Protein AF-A0A1G9EKM2-F1 (afdb_monomer)

Mean predicted aligned error: 20.38 Å

pLDDT: mean 79.78, std 23.09, range [29.11, 98.75]

Secondary structure (DSSP, 8-state):
------------------------------SHHHHHHHHHHHHHHHHHHHHHHHHHHHHHHHHHHHHHHHHHHHHHHHHHHHHHHHHHHHHHHHHHHHHHHHHHHHHHHHHHHHHHHHHHHHHHHHHHHHHHHHHHHHHHHHHHHHHHHHHHHHHHHHHHHHHHHHHHHHHHHHHHHHHH---------------------------------PPPHHHHHHHHHT-GGG-SSHHHHHHHHHHHTT--HHHHHHHHHSS--HHHHHHHHHHH----

Structure (mmCIF, N/CA/C/O backbone):
data_AF-A0A1G9EKM2-F1
#
_entry.id   AF-A0A1G9EKM2-F1
#
loop_
_atom_site.group_PDB
_atom_site.id
_atom_site.type_symbol
_atom_site.label_atom_id
_atom_site.label_alt_id
_atom_site.label_comp_id
_atom_site.label_asym_id
_atom_site.label_entity_id
_atom_site.label_seq_id
_atom_site.pdbx_PDB_ins_code
_atom_site.Cartn_x
_atom_site.Cartn_y
_atom_site.Cartn_z
_atom_site.occupancy
_atom_site.B_iso_or_equiv
_atom_site.auth_seq_id
_atom_site.auth_comp_id
_atom_site.auth_asym_id
_atom_site.auth_atom_id
_atom_site.pdbx_PDB_model_num
ATOM 1 N N . MET A 1 1 ? 18.052 -21.208 -74.671 1.00 42.97 1 MET A N 1
ATOM 2 C CA . MET A 1 1 ? 17.291 -21.118 -75.938 1.00 42.97 1 MET A CA 1
ATOM 3 C C . MET A 1 1 ? 17.398 -19.687 -76.457 1.00 42.97 1 MET A C 1
ATOM 5 O O . MET A 1 1 ? 17.404 -18.800 -75.617 1.00 42.97 1 MET A O 1
ATOM 9 N N . ALA A 1 2 ? 17.470 -19.522 -77.790 1.00 40.72 2 ALA A N 1
ATOM 10 C CA . ALA A 1 2 ? 17.878 -18.343 -78.596 1.00 40.72 2 ALA A CA 1
ATOM 11 C C . ALA A 1 2 ? 19.418 -18.150 -78.655 1.00 40.72 2 ALA A C 1
ATOM 13 O O . ALA A 1 2 ? 20.017 -17.875 -77.625 1.00 40.72 2 ALA A O 1
ATOM 14 N N . ALA A 1 3 ? 20.171 -18.494 -79.720 1.00 39.44 3 ALA A N 1
ATOM 15 C CA . ALA A 1 3 ? 20.099 -18.175 -81.169 1.00 39.44 3 ALA A CA 1
ATOM 16 C C . ALA A 1 3 ? 20.296 -16.658 -81.424 1.00 39.44 3 ALA A C 1
ATOM 18 O O . ALA A 1 3 ? 19.623 -15.878 -80.771 1.00 39.44 3 ALA A O 1
ATOM 19 N N . ALA A 1 4 ? 21.150 -16.138 -82.317 1.00 41.34 4 ALA A N 1
ATOM 20 C CA . ALA A 1 4 ? 21.916 -16.693 -83.437 1.00 41.34 4 ALA A CA 1
ATOM 21 C C . ALA A 1 4 ? 22.970 -15.670 -83.953 1.00 41.34 4 ALA A C 1
ATOM 23 O O . ALA A 1 4 ? 22.775 -14.481 -83.736 1.00 41.34 4 ALA A O 1
ATOM 24 N N . ALA A 1 5 ? 23.968 -16.177 -84.710 1.00 43.09 5 ALA A N 1
ATOM 25 C CA . ALA A 1 5 ? 24.507 -15.663 -85.997 1.00 43.09 5 ALA A CA 1
ATOM 26 C C . ALA A 1 5 ? 25.122 -14.239 -86.078 1.00 43.09 5 ALA A C 1
ATOM 28 O O . ALA A 1 5 ? 24.731 -13.348 -85.351 1.00 43.09 5 ALA A O 1
ATOM 29 N N . LEU A 1 6 ? 26.032 -13.860 -86.984 1.00 40.62 6 LEU A N 1
ATOM 30 C CA . LEU A 1 6 ? 26.853 -14.438 -88.064 1.00 40.62 6 LEU A CA 1
ATOM 31 C C . LEU A 1 6 ? 27.819 -13.293 -88.471 1.00 40.62 6 LEU A C 1
ATOM 33 O O . LEU A 1 6 ? 27.445 -12.129 -88.346 1.00 40.62 6 LEU A O 1
ATOM 37 N N . GLY A 1 7 ? 29.013 -13.569 -89.006 1.00 41.78 7 GLY A N 1
ATOM 38 C CA . GLY A 1 7 ? 29.875 -12.485 -89.510 1.00 41.78 7 GLY A CA 1
ATOM 39 C C . GLY A 1 7 ? 31.224 -12.928 -90.057 1.00 41.78 7 GLY A C 1
ATOM 40 O O . GLY A 1 7 ? 32.263 -12.470 -89.601 1.00 41.78 7 GLY A O 1
ATOM 41 N N . GLN A 1 8 ? 31.189 -13.860 -91.003 1.00 42.75 8 GLN A N 1
ATOM 42 C CA . GLN A 1 8 ? 32.323 -14.402 -91.743 1.00 42.75 8 GLN A CA 1
ATOM 43 C C . GLN A 1 8 ? 32.530 -13.558 -93.013 1.00 42.75 8 GLN A C 1
ATOM 45 O O . GLN A 1 8 ? 31.575 -13.326 -93.750 1.00 42.75 8 GLN A O 1
ATOM 50 N N . GLY A 1 9 ? 33.757 -13.107 -93.277 1.00 46.28 9 GLY A N 1
ATOM 51 C CA . GLY A 1 9 ? 34.111 -12.350 -94.479 1.00 46.28 9 GLY A CA 1
ATOM 52 C C . GLY A 1 9 ? 35.533 -12.682 -94.910 1.00 46.28 9 GLY A C 1
ATOM 53 O O . GLY A 1 9 ? 36.485 -12.086 -94.420 1.00 46.28 9 GLY A O 1
ATOM 54 N N . GLY A 1 10 ? 35.661 -13.679 -95.784 1.00 45.91 10 GLY A N 1
ATOM 55 C CA . GLY A 1 10 ? 36.885 -13.973 -96.522 1.00 45.91 10 GLY A CA 1
ATOM 56 C C . GLY A 1 10 ? 36.888 -13.264 -97.877 1.00 45.91 10 GLY A C 1
ATOM 57 O O . GLY A 1 10 ? 35.834 -13.044 -98.470 1.00 45.91 10 GLY A O 1
ATOM 58 N N . GLY A 1 11 ? 38.078 -12.946 -98.376 1.00 41.06 11 GLY A N 1
ATOM 59 C CA . GLY A 1 11 ? 38.295 -12.419 -99.719 1.00 41.06 11 GLY A CA 1
ATOM 60 C C . GLY A 1 11 ? 39.777 -12.487 -100.060 1.00 41.06 11 GLY A C 1
ATOM 61 O O . GLY A 1 11 ? 40.576 -11.745 -99.503 1.00 41.06 11 GLY A O 1
ATOM 62 N N . ALA A 1 12 ? 40.126 -13.450 -100.907 1.00 38.50 12 ALA A N 1
ATOM 63 C CA . ALA A 1 12 ? 41.472 -13.778 -101.356 1.00 38.50 12 ALA A CA 1
ATOM 64 C C . ALA A 1 12 ? 41.878 -13.015 -102.632 1.00 38.50 12 ALA A C 1
ATOM 66 O O . ALA A 1 12 ? 41.008 -12.520 -103.347 1.00 38.50 12 ALA A O 1
ATOM 67 N N . SER A 1 13 ? 43.181 -13.113 -102.951 1.00 39.78 13 SER A N 1
ATOM 68 C CA . SER A 1 13 ? 43.782 -13.023 -104.301 1.00 39.78 13 SER A CA 1
ATOM 69 C C . SER A 1 13 ? 43.920 -11.605 -104.892 1.00 39.78 13 SER A C 1
ATOM 71 O O . SER A 1 13 ? 43.054 -10.768 -104.704 1.00 39.78 13 SER A O 1
ATOM 73 N N . THR A 1 14 ? 44.973 -11.216 -105.620 1.00 40.94 14 THR A N 1
ATOM 74 C CA . THR A 1 14 ? 46.055 -11.949 -106.304 1.00 40.94 14 THR A CA 1
ATOM 75 C C . THR A 1 14 ? 47.115 -10.954 -106.803 1.00 40.94 14 THR A C 1
ATOM 77 O O . THR A 1 14 ? 46.793 -9.815 -107.122 1.00 40.94 14 THR A O 1
ATOM 80 N N . ASP A 1 15 ? 48.325 -11.488 -106.959 1.00 37.88 15 ASP A N 1
ATOM 81 C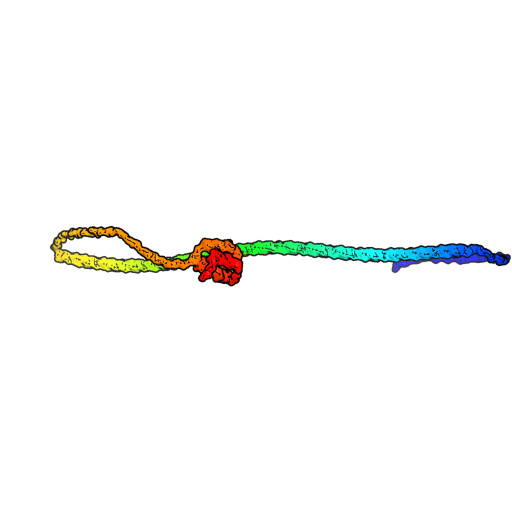 CA . ASP A 1 15 ? 49.320 -11.225 -108.007 1.00 37.88 15 ASP A CA 1
ATOM 82 C C . ASP A 1 15 ? 50.225 -9.979 -108.036 1.00 37.88 15 ASP A C 1
ATOM 84 O O . ASP A 1 15 ? 49.822 -8.824 -108.151 1.00 37.88 15 ASP A O 1
ATOM 88 N N . LEU A 1 16 ? 51.518 -10.332 -108.045 1.00 41.62 16 LEU A N 1
ATOM 89 C CA . LEU A 1 16 ? 52.690 -9.577 -108.476 1.00 41.62 16 LEU A CA 1
ATOM 90 C C . LEU A 1 16 ? 52.635 -9.266 -109.994 1.00 41.62 16 LEU A C 1
ATOM 92 O O . LEU A 1 16 ? 51.883 -9.891 -110.741 1.00 41.62 16 LEU A O 1
ATOM 96 N N . PRO A 1 17 ? 53.537 -8.403 -110.499 1.00 53.50 17 PRO A N 1
ATOM 97 C CA . PRO A 1 17 ? 54.781 -8.959 -111.037 1.00 53.50 17 PRO A CA 1
ATOM 98 C C . PRO A 1 17 ? 56.051 -8.216 -110.604 1.00 53.50 17 PRO A C 1
ATOM 100 O O . PRO A 1 17 ? 56.073 -7.027 -110.299 1.00 53.50 17 PRO A O 1
ATOM 103 N N . ALA A 1 18 ? 57.125 -9.000 -110.605 1.00 42.41 18 ALA A N 1
ATOM 104 C CA . ALA A 1 18 ? 58.501 -8.636 -110.330 1.00 42.41 18 ALA A CA 1
ATOM 105 C C . ALA A 1 18 ? 59.163 -7.824 -111.458 1.00 42.41 18 ALA A C 1
ATOM 107 O O . ALA A 1 18 ? 58.857 -8.008 -112.636 1.00 42.41 18 ALA A O 1
ATOM 108 N N . GLY A 1 19 ? 60.186 -7.046 -111.095 1.00 35.88 19 GLY A N 1
ATOM 109 C CA . GLY A 1 19 ? 61.221 -6.607 -112.028 1.00 35.88 19 GLY A CA 1
ATOM 110 C C . GLY A 1 19 ? 62.182 -5.571 -111.443 1.00 35.88 19 GLY A C 1
ATOM 111 O O . GLY A 1 19 ? 61.774 -4.447 -111.184 1.00 35.88 19 GLY A O 1
ATOM 112 N N . GLY A 1 20 ? 63.467 -5.928 -111.325 1.00 38.00 20 GLY A N 1
ATOM 113 C CA . GLY A 1 20 ? 64.561 -4.949 -111.430 1.00 38.00 20 GLY A CA 1
ATOM 114 C C . GLY A 1 20 ? 65.471 -4.762 -110.213 1.00 38.00 20 GLY A C 1
ATOM 115 O O . GLY A 1 20 ? 65.289 -3.850 -109.421 1.00 38.00 20 GLY A O 1
ATOM 116 N N . GLN A 1 21 ? 66.506 -5.601 -110.143 1.00 37.94 21 GLN A N 1
ATOM 117 C CA . GLN A 1 21 ? 67.788 -5.427 -109.434 1.00 37.94 21 GLN A CA 1
ATOM 118 C C . GLN A 1 21 ? 68.468 -4.095 -109.850 1.00 37.94 21 GLN A C 1
ATOM 120 O O . GLN A 1 21 ? 68.197 -3.615 -110.943 1.00 37.94 21 GLN A O 1
ATOM 125 N N . ALA A 1 22 ? 69.407 -3.436 -109.168 1.00 39.56 22 ALA A N 1
ATOM 126 C CA . ALA A 1 22 ? 70.221 -3.612 -107.966 1.00 39.56 22 ALA A CA 1
ATOM 127 C C . ALA A 1 22 ? 70.885 -2.241 -107.679 1.00 39.56 22 ALA A C 1
ATOM 129 O O . ALA A 1 22 ? 71.008 -1.431 -108.596 1.00 39.56 22 ALA A O 1
ATOM 130 N N . THR A 1 23 ? 71.396 -2.007 -106.464 1.00 39.28 23 THR A N 1
ATOM 131 C CA . THR A 1 23 ? 72.823 -1.713 -106.168 1.00 39.28 23 THR A CA 1
ATOM 132 C C . THR A 1 23 ? 73.024 -0.927 -104.863 1.00 39.28 23 THR A C 1
ATOM 134 O O . THR A 1 23 ? 72.309 0.014 -104.557 1.00 39.28 23 THR A O 1
ATOM 137 N N . ALA A 1 24 ? 74.082 -1.338 -104.156 1.00 36.84 24 ALA A N 1
ATOM 138 C CA . ALA A 1 24 ? 74.978 -0.542 -103.315 1.00 36.84 24 ALA A CA 1
ATOM 139 C C . ALA A 1 24 ? 74.441 0.137 -102.036 1.00 36.84 24 ALA A C 1
ATOM 141 O O . ALA A 1 24 ? 73.893 1.232 -102.034 1.00 36.84 24 ALA A O 1
ATOM 142 N N . ALA A 1 25 ? 74.780 -0.523 -100.926 1.00 48.88 25 ALA A N 1
ATOM 143 C CA . ALA A 1 25 ? 75.102 0.015 -99.609 1.00 48.88 25 ALA A CA 1
ATOM 144 C C . ALA A 1 25 ? 75.338 1.537 -99.517 1.00 48.88 25 ALA A C 1
ATOM 146 O O . ALA A 1 25 ? 76.386 2.039 -99.923 1.00 48.88 25 ALA A O 1
ATOM 147 N N . GLN A 1 26 ? 74.430 2.217 -98.817 1.00 40.91 26 GLN A N 1
ATOM 148 C CA . GLN A 1 26 ? 74.752 3.345 -97.946 1.00 40.91 26 GLN A CA 1
ATOM 149 C C . GLN A 1 26 ? 74.006 3.150 -96.624 1.00 40.91 26 GLN A C 1
ATOM 151 O O . GLN A 1 26 ? 72.801 3.348 -96.516 1.00 40.91 26 GLN A O 1
ATOM 156 N N . VAL A 1 27 ? 74.753 2.687 -95.622 1.00 52.44 27 VAL A N 1
ATOM 157 C CA . VAL A 1 27 ? 74.396 2.807 -94.210 1.00 52.44 27 VAL A CA 1
ATOM 158 C C . VAL A 1 27 ? 74.516 4.287 -93.873 1.00 52.44 27 VAL A C 1
ATOM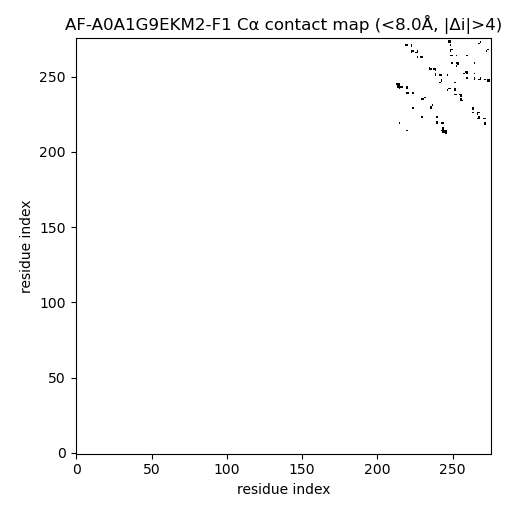 160 O O . VAL A 1 27 ? 75.620 4.828 -93.831 1.00 52.44 27 VAL A O 1
ATOM 163 N N . THR A 1 28 ? 73.394 4.966 -93.679 1.00 49.22 28 THR A N 1
ATOM 164 C CA . THR A 1 28 ? 73.353 6.263 -92.997 1.00 49.22 28 THR A CA 1
ATOM 165 C C . THR A 1 28 ? 71.986 6.379 -92.344 1.00 49.22 28 THR A C 1
ATOM 167 O O . THR A 1 28 ? 70.969 6.346 -93.023 1.00 49.22 28 THR A O 1
ATOM 170 N N . GLU A 1 29 ? 71.998 6.384 -91.015 1.00 55.03 29 GLU A N 1
ATOM 171 C CA . GLU A 1 29 ? 70.866 6.320 -90.091 1.00 55.03 29 GLU A CA 1
ATOM 172 C C . GLU A 1 29 ? 69.805 7.409 -90.340 1.00 55.03 29 GLU A C 1
ATOM 174 O O . GLU A 1 29 ? 70.138 8.594 -90.301 1.00 55.03 29 GLU A O 1
ATOM 179 N N . PRO A 1 30 ? 68.517 7.029 -90.465 1.00 52.66 30 PRO A N 1
ATOM 180 C CA . PRO A 1 30 ? 67.438 7.888 -89.975 1.00 52.66 30 PRO A CA 1
ATOM 181 C C . PRO A 1 30 ? 66.373 7.147 -89.137 1.00 52.66 30 PRO A C 1
ATOM 183 O O . PRO A 1 30 ? 65.467 7.793 -88.624 1.00 52.66 30 PRO A O 1
ATOM 186 N N . ASP A 1 31 ? 66.473 5.826 -88.940 1.00 53.22 31 ASP A N 1
ATOM 187 C CA . ASP A 1 31 ? 65.381 5.021 -88.348 1.00 53.22 31 ASP A CA 1
ATOM 188 C C . ASP A 1 31 ? 65.355 5.020 -86.807 1.00 53.22 31 ASP A C 1
ATOM 190 O O . ASP A 1 31 ? 64.297 4.994 -86.183 1.00 53.22 31 ASP A O 1
ATOM 194 N N . ARG A 1 32 ? 66.522 5.167 -86.162 1.00 58.59 32 ARG A N 1
ATOM 195 C CA . ARG A 1 32 ? 66.641 5.088 -84.693 1.00 58.59 32 ARG A CA 1
ATOM 196 C C . ARG A 1 32 ? 65.845 6.162 -83.945 1.00 58.59 32 ARG A C 1
ATOM 198 O O . ARG A 1 32 ? 65.452 5.934 -82.810 1.00 58.59 32 ARG A O 1
ATOM 205 N N . GLY A 1 33 ? 65.608 7.328 -84.550 1.00 62.16 33 GLY A N 1
ATOM 206 C CA . GLY A 1 33 ? 64.829 8.405 -83.924 1.00 62.16 33 GLY A CA 1
ATOM 207 C C . GLY A 1 33 ? 63.321 8.138 -83.911 1.00 62.16 33 GLY A C 1
ATOM 208 O O . GLY A 1 33 ? 62.646 8.499 -82.949 1.00 62.16 33 GLY A O 1
ATOM 209 N N . LEU A 1 34 ? 62.801 7.473 -84.948 1.00 62.91 34 LEU A N 1
ATOM 210 C CA . LEU A 1 34 ? 61.397 7.064 -85.027 1.00 62.91 34 LEU A CA 1
ATOM 211 C C . LEU A 1 34 ? 61.130 5.856 -84.123 1.00 62.91 34 LEU A C 1
ATOM 213 O O . LEU A 1 34 ? 60.110 5.836 -83.439 1.00 62.91 34 LEU A O 1
ATOM 217 N N . ASP A 1 35 ? 62.077 4.920 -84.037 1.00 71.50 35 ASP A N 1
ATOM 218 C CA . ASP A 1 35 ? 61.995 3.769 -83.132 1.00 71.50 35 ASP A CA 1
ATOM 219 C C . ASP A 1 35 ? 62.048 4.179 -81.652 1.00 71.50 35 ASP A C 1
ATOM 221 O O . ASP A 1 35 ? 61.310 3.637 -80.829 1.00 71.50 35 ASP A O 1
ATOM 225 N N . VAL A 1 36 ? 62.881 5.166 -81.295 1.00 73.62 36 VAL A N 1
ATOM 226 C CA . VAL A 1 36 ? 62.949 5.694 -79.921 1.00 73.62 36 VAL A CA 1
ATOM 227 C C . VAL A 1 36 ? 61.674 6.462 -79.564 1.00 73.62 36 VAL A C 1
ATOM 229 O O . VAL A 1 36 ? 61.109 6.222 -78.501 1.00 73.62 36 VAL A O 1
ATOM 232 N N . ALA A 1 37 ? 61.148 7.303 -80.460 1.00 75.94 37 ALA A N 1
ATOM 233 C CA . ALA A 1 37 ? 59.870 7.986 -80.235 1.00 75.94 37 ALA A CA 1
ATOM 234 C C . ALA A 1 37 ? 58.682 7.000 -80.153 1.00 75.94 37 ALA A C 1
ATOM 236 O O . ALA A 1 37 ? 57.762 7.179 -79.348 1.00 75.94 37 ALA A O 1
ATOM 237 N N . ALA A 1 38 ? 58.701 5.922 -80.942 1.00 78.25 38 ALA A N 1
ATOM 238 C CA . ALA A 1 38 ? 57.725 4.837 -80.852 1.00 78.25 38 ALA A CA 1
ATOM 239 C C . ALA A 1 38 ? 57.837 4.073 -79.517 1.00 78.25 38 ALA A C 1
ATOM 241 O O . ALA A 1 38 ? 56.823 3.776 -78.887 1.00 78.25 38 ALA A O 1
ATOM 242 N N . ALA A 1 39 ? 59.053 3.815 -79.032 1.00 79.50 39 ALA A N 1
ATOM 243 C CA . ALA A 1 39 ? 59.275 3.177 -77.735 1.00 79.50 39 ALA A CA 1
ATOM 244 C C . ALA A 1 39 ? 58.836 4.066 -76.553 1.00 79.50 39 ALA A C 1
ATOM 246 O O . ALA A 1 39 ? 58.231 3.575 -75.596 1.00 79.50 39 ALA A O 1
ATOM 247 N N . GLU A 1 40 ? 59.079 5.377 -76.616 1.00 85.94 40 GLU A N 1
ATOM 248 C CA . GLU A 1 40 ? 58.640 6.343 -75.599 1.00 85.94 40 GLU A CA 1
ATOM 249 C C . GLU A 1 40 ? 57.112 6.477 -75.556 1.00 85.94 40 GLU A C 1
ATOM 251 O O . GLU A 1 40 ? 56.516 6.466 -74.478 1.00 85.94 40 GLU A O 1
ATOM 256 N N . THR A 1 41 ? 56.456 6.537 -76.718 1.00 88.12 41 THR A N 1
ATOM 257 C CA . THR A 1 41 ? 54.984 6.571 -76.800 1.00 88.12 41 THR A CA 1
ATOM 258 C C . THR A 1 41 ? 54.353 5.271 -76.306 1.00 88.12 41 THR A C 1
ATOM 260 O O . THR A 1 41 ? 53.364 5.317 -75.573 1.00 88.12 41 THR A O 1
ATOM 263 N N . GLN A 1 42 ? 54.956 4.120 -76.611 1.00 89.00 42 GLN A N 1
ATOM 264 C CA . GLN A 1 42 ? 54.520 2.826 -76.090 1.00 89.00 42 GLN A CA 1
ATOM 265 C C . GLN A 1 42 ? 54.680 2.731 -74.564 1.00 89.00 42 GLN A C 1
ATOM 267 O O . GLN A 1 42 ? 53.794 2.210 -73.884 1.00 89.00 42 GLN A O 1
ATOM 272 N N . THR A 1 43 ? 55.766 3.283 -74.019 1.00 90.44 43 THR A N 1
ATOM 273 C CA . THR A 1 43 ? 56.007 3.346 -72.568 1.00 90.44 43 THR A CA 1
ATOM 274 C C . THR A 1 43 ? 54.984 4.255 -71.877 1.00 90.44 43 THR A C 1
ATOM 276 O O . THR A 1 43 ? 54.359 3.861 -70.891 1.00 90.44 43 THR A O 1
ATOM 279 N N . ALA A 1 44 ? 54.720 5.439 -72.438 1.00 90.88 44 ALA A N 1
ATOM 280 C CA . ALA A 1 44 ? 53.696 6.351 -71.929 1.00 90.88 44 ALA A CA 1
ATOM 281 C C . ALA A 1 44 ? 52.288 5.727 -71.969 1.00 90.88 44 ALA A C 1
ATOM 283 O O . ALA A 1 44 ? 51.485 5.925 -71.053 1.00 90.88 44 ALA A O 1
ATOM 284 N N . GLU A 1 45 ? 51.981 4.940 -73.002 1.00 94.38 45 GLU A N 1
ATOM 285 C CA . GLU A 1 45 ? 50.719 4.210 -73.088 1.00 94.38 45 GLU A CA 1
ATOM 286 C C . GLU A 1 45 ? 50.623 3.107 -72.024 1.00 94.38 45 GLU A C 1
ATOM 288 O O . GLU A 1 45 ? 49.578 2.974 -71.379 1.00 94.38 45 GLU A O 1
ATOM 293 N N . SER A 1 46 ? 51.695 2.340 -71.789 1.00 94.06 46 SER A N 1
ATOM 294 C CA . SER A 1 46 ? 51.710 1.342 -70.715 1.00 94.06 46 SER A CA 1
ATOM 295 C C . SER A 1 46 ? 51.545 1.971 -69.331 1.00 94.06 46 SER A C 1
ATOM 297 O O . SER A 1 46 ? 50.768 1.453 -68.529 1.00 94.06 46 SER A O 1
ATOM 299 N N . ASP A 1 47 ? 52.171 3.122 -69.083 1.00 96.25 47 ASP A N 1
ATOM 300 C CA . ASP A 1 47 ? 52.050 3.851 -67.818 1.00 96.25 47 ASP A CA 1
ATOM 301 C C . ASP A 1 47 ? 50.629 4.380 -67.604 1.00 96.25 47 ASP A C 1
ATOM 303 O O . ASP A 1 47 ? 50.063 4.254 -66.516 1.00 96.25 47 ASP A O 1
ATOM 307 N N . MET A 1 48 ? 50.004 4.938 -68.646 1.00 96.19 48 MET A N 1
ATOM 308 C CA . MET A 1 48 ? 48.602 5.357 -68.574 1.00 96.19 48 MET A CA 1
ATOM 309 C C . MET A 1 48 ? 47.665 4.172 -68.341 1.00 96.19 48 MET A C 1
ATOM 311 O O . MET A 1 48 ? 46.744 4.276 -67.531 1.00 96.19 48 MET A O 1
ATOM 315 N N . ARG A 1 49 ? 47.893 3.033 -69.006 1.00 96.44 49 ARG A N 1
ATOM 316 C CA . ARG A 1 49 ? 47.110 1.810 -68.779 1.00 96.44 49 ARG A CA 1
ATOM 317 C C . ARG A 1 49 ? 47.255 1.312 -67.342 1.00 96.44 49 ARG A C 1
ATOM 319 O O . ARG A 1 49 ? 46.242 0.957 -66.743 1.00 96.44 49 ARG A O 1
ATOM 326 N N . ALA A 1 50 ? 48.465 1.337 -66.784 1.00 96.19 50 ALA A N 1
ATOM 327 C CA . ALA A 1 50 ? 48.717 0.968 -65.393 1.00 96.19 50 ALA A CA 1
ATOM 328 C C . ALA A 1 50 ? 47.981 1.903 -64.419 1.00 96.19 50 ALA A C 1
ATOM 330 O O . ALA A 1 50 ? 47.254 1.426 -63.552 1.00 96.19 50 ALA A O 1
ATOM 331 N N . ARG A 1 51 ? 48.058 3.225 -64.624 1.00 97.12 51 ARG A N 1
ATOM 332 C CA . ARG A 1 51 ? 47.314 4.209 -63.812 1.00 97.12 51 ARG A CA 1
ATOM 333 C C . ARG A 1 51 ? 45.800 4.024 -63.906 1.00 97.12 51 ARG A C 1
ATOM 335 O O . ARG A 1 51 ? 45.100 4.143 -62.908 1.00 97.12 51 ARG A O 1
ATOM 342 N N . LEU A 1 52 ? 45.276 3.726 -65.095 1.00 97.81 52 LEU A N 1
ATOM 343 C CA . LEU A 1 52 ? 43.852 3.441 -65.278 1.00 97.81 52 LEU A CA 1
ATOM 344 C C . LEU A 1 52 ? 43.427 2.136 -64.598 1.00 97.81 52 LEU A C 1
ATOM 346 O O . LEU A 1 52 ? 42.286 2.043 -64.156 1.00 97.81 52 LEU A O 1
ATOM 350 N N . ALA A 1 53 ? 44.294 1.124 -64.544 1.00 96.69 53 ALA A N 1
ATOM 351 C CA . ALA A 1 53 ? 44.027 -0.096 -63.789 1.00 96.69 53 ALA A CA 1
ATOM 352 C C . ALA A 1 53 ? 43.982 0.198 -62.282 1.00 96.69 53 ALA A C 1
ATOM 354 O O . ALA A 1 53 ? 42.989 -0.123 -61.639 1.00 96.69 53 ALA A O 1
ATOM 355 N N . GLU A 1 54 ? 44.969 0.925 -61.757 1.00 98.06 54 GLU A N 1
ATOM 356 C CA . GLU A 1 54 ? 45.015 1.308 -60.342 1.00 98.06 54 GLU A CA 1
ATOM 357 C C . GLU A 1 54 ? 43.799 2.147 -59.918 1.00 98.06 54 GLU A C 1
ATOM 359 O O . GLU A 1 54 ? 43.182 1.877 -58.890 1.00 98.06 54 GLU A O 1
ATOM 364 N N . LEU A 1 55 ? 43.386 3.122 -60.734 1.00 98.12 55 LEU A N 1
ATOM 365 C CA . LEU A 1 55 ? 42.181 3.911 -60.459 1.00 98.12 55 LEU A CA 1
ATOM 366 C C . LEU A 1 55 ? 40.902 3.062 -60.470 1.00 98.12 55 LEU A C 1
ATOM 368 O O . LEU A 1 55 ? 39.982 3.345 -59.705 1.00 98.12 55 LEU A O 1
ATOM 372 N N . ARG A 1 56 ? 40.822 2.029 -61.321 1.00 97.94 56 ARG A N 1
ATOM 373 C CA . ARG A 1 56 ? 39.683 1.095 -61.320 1.00 97.94 56 ARG A CA 1
ATOM 374 C C . ARG A 1 56 ? 39.655 0.255 -60.051 1.00 97.94 56 ARG A C 1
ATOM 376 O O . ARG A 1 56 ? 38.582 0.094 -59.479 1.00 97.94 56 ARG A O 1
ATOM 383 N N . ASP A 1 57 ? 40.808 -0.223 -59.598 1.00 97.94 57 ASP A N 1
ATOM 384 C CA . ASP A 1 57 ? 40.910 -1.002 -58.363 1.00 97.94 57 ASP A CA 1
ATOM 385 C C . ASP A 1 57 ? 40.536 -0.144 -57.144 1.00 97.94 57 ASP A C 1
ATOM 387 O O . ASP A 1 57 ? 39.732 -0.564 -56.310 1.00 97.94 57 ASP A O 1
ATOM 391 N N . GLN A 1 58 ? 41.019 1.103 -57.087 1.00 98.19 58 GLN A N 1
ATOM 392 C CA . GLN A 1 58 ? 40.638 2.069 -56.050 1.00 98.19 58 GLN A CA 1
ATOM 393 C C . GLN A 1 58 ? 39.134 2.385 -56.073 1.00 98.19 58 GLN A C 1
ATOM 395 O O . GLN A 1 58 ? 38.506 2.477 -55.016 1.00 98.19 58 GLN A O 1
ATOM 400 N N . ALA A 1 59 ? 38.538 2.537 -57.261 1.00 97.94 59 ALA A N 1
ATOM 401 C CA . ALA A 1 59 ? 37.100 2.755 -57.399 1.00 97.94 59 ALA A CA 1
ATOM 402 C C . ALA A 1 59 ? 36.295 1.546 -56.896 1.00 97.94 59 ALA A C 1
ATOM 404 O O . ALA A 1 59 ? 35.356 1.725 -56.120 1.00 97.94 59 ALA A O 1
ATOM 405 N N . ALA A 1 60 ? 36.698 0.325 -57.259 1.00 97.69 60 ALA A N 1
ATOM 406 C CA . ALA A 1 60 ? 36.053 -0.901 -56.795 1.00 97.69 60 ALA A CA 1
ATOM 407 C C . ALA A 1 60 ? 36.148 -1.061 -55.266 1.00 97.69 60 ALA A C 1
ATOM 409 O O . ALA A 1 60 ? 35.170 -1.429 -54.612 1.00 97.69 60 ALA A O 1
ATOM 410 N N . GLU A 1 61 ? 37.297 -0.734 -54.668 1.00 98.31 61 GLU A N 1
ATOM 411 C CA . GLU A 1 61 ? 37.460 -0.755 -53.212 1.00 98.31 61 GLU A CA 1
ATOM 412 C C . GLU A 1 61 ? 36.577 0.298 -52.522 1.00 98.31 61 GLU A C 1
ATOM 414 O O . GLU A 1 61 ? 35.924 0.008 -51.516 1.00 98.31 61 GLU A O 1
ATOM 419 N N . ALA A 1 62 ? 36.511 1.516 -53.066 1.00 98.12 62 ALA A N 1
ATOM 420 C CA . ALA A 1 62 ? 35.642 2.565 -52.543 1.00 98.12 62 ALA A CA 1
ATOM 421 C C . ALA A 1 62 ? 34.156 2.169 -52.621 1.00 98.12 62 ALA A C 1
ATOM 423 O O . ALA A 1 62 ? 33.413 2.384 -51.662 1.00 98.12 62 ALA A O 1
ATOM 424 N N . GLU A 1 63 ? 33.721 1.544 -53.717 1.00 98.25 63 GLU A N 1
ATOM 425 C CA . GLU A 1 63 ? 32.360 1.015 -53.871 1.00 98.25 63 GLU A CA 1
ATOM 426 C C . GLU A 1 63 ? 32.045 -0.090 -52.855 1.00 98.25 63 GLU A C 1
ATOM 428 O O . GLU A 1 63 ? 30.965 -0.086 -52.249 1.00 98.25 63 GLU A O 1
ATOM 433 N N . ALA A 1 64 ? 32.994 -0.999 -52.610 1.00 98.12 64 ALA A N 1
ATOM 434 C CA . ALA A 1 64 ? 32.856 -2.040 -51.595 1.00 98.12 64 ALA A CA 1
ATOM 435 C C . ALA A 1 64 ? 32.712 -1.435 -50.189 1.00 98.12 64 ALA A C 1
ATOM 437 O O . ALA A 1 64 ? 31.769 -1.769 -49.468 1.00 98.12 64 ALA A O 1
ATOM 438 N N . ARG A 1 65 ? 33.573 -0.473 -49.827 1.00 98.44 65 ARG A N 1
ATOM 439 C CA . ARG A 1 65 ? 33.499 0.248 -48.542 1.00 98.44 65 ARG A CA 1
ATOM 440 C C . ARG A 1 65 ? 32.184 1.013 -48.385 1.00 98.44 65 ARG A C 1
ATOM 442 O O . ARG A 1 65 ? 31.579 0.985 -47.318 1.00 98.44 65 ARG A O 1
ATOM 449 N N . LEU A 1 66 ? 31.703 1.673 -49.439 1.00 98.56 66 LEU A N 1
ATOM 450 C CA . LEU A 1 66 ? 30.408 2.361 -49.414 1.00 98.56 66 LEU A CA 1
ATOM 451 C C . LEU A 1 66 ? 29.239 1.386 -49.236 1.00 98.56 66 LEU A C 1
ATOM 453 O O . LEU A 1 66 ? 28.236 1.735 -48.617 1.00 98.56 66 LEU A O 1
ATOM 457 N N . THR A 1 67 ? 29.336 0.179 -49.789 1.00 98.38 67 THR A N 1
ATOM 458 C CA . THR A 1 67 ? 28.312 -0.858 -49.617 1.00 98.38 67 THR A CA 1
ATOM 459 C C . THR A 1 67 ? 28.280 -1.368 -48.178 1.00 98.38 67 THR A C 1
ATOM 461 O O . THR A 1 67 ? 27.203 -1.425 -47.587 1.00 98.38 67 THR A O 1
ATOM 464 N N . ASP A 1 68 ? 29.443 -1.646 -47.592 1.00 98.56 68 ASP A N 1
ATOM 465 C CA . ASP A 1 68 ? 29.577 -2.052 -46.189 1.00 98.56 68 ASP A CA 1
ATOM 466 C C . ASP A 1 68 ? 29.051 -0.971 -45.226 1.00 98.56 68 ASP A C 1
ATOM 468 O O . ASP A 1 68 ? 28.190 -1.238 -44.388 1.00 98.56 68 ASP A O 1
ATOM 472 N N . LEU A 1 69 ? 29.439 0.295 -45.425 1.00 98.56 69 LEU A N 1
ATOM 473 C CA . LEU A 1 69 ? 28.931 1.414 -44.619 1.00 98.56 69 LEU A CA 1
ATOM 474 C C . LEU A 1 69 ? 27.406 1.561 -44.700 1.00 98.56 69 LEU A C 1
ATOM 476 O O . LEU A 1 69 ? 26.759 1.840 -43.691 1.00 98.56 69 LEU A O 1
ATOM 480 N N . ARG A 1 70 ? 26.803 1.348 -45.877 1.00 98.50 70 ARG A N 1
ATOM 481 C CA . ARG A 1 70 ? 25.337 1.362 -46.020 1.00 98.50 70 ARG A CA 1
ATOM 482 C C . ARG A 1 70 ? 24.679 0.227 -45.240 1.00 98.50 70 ARG A C 1
ATOM 484 O O . ARG A 1 70 ? 23.644 0.450 -44.617 1.00 98.50 70 ARG A O 1
ATOM 491 N N . GLN A 1 71 ? 25.270 -0.967 -45.250 1.00 98.56 71 GLN A N 1
ATOM 492 C CA . GLN A 1 71 ? 24.763 -2.103 -44.479 1.00 98.56 71 GLN A CA 1
ATOM 493 C C . GLN A 1 71 ? 24.859 -1.843 -42.971 1.00 98.56 71 GLN A C 1
ATOM 495 O O . GLN A 1 71 ? 23.884 -2.072 -42.254 1.00 98.56 71 GLN A O 1
ATOM 500 N N . GLN A 1 72 ? 25.983 -1.297 -42.503 1.00 98.56 72 GLN A N 1
ATOM 501 C CA . GLN A 1 72 ? 26.167 -0.913 -41.101 1.00 98.56 72 GLN A CA 1
ATOM 502 C C . GLN A 1 72 ? 25.180 0.178 -40.672 1.00 98.56 72 GLN A C 1
ATOM 504 O O . GLN A 1 72 ? 24.573 0.066 -39.609 1.00 98.56 72 GLN A O 1
ATOM 509 N N . SER A 1 73 ? 24.955 1.194 -41.512 1.00 98.50 73 SER A N 1
ATOM 510 C CA . SER A 1 73 ? 23.953 2.237 -41.252 1.00 98.50 73 SER A CA 1
ATOM 511 C C . SER A 1 73 ? 22.552 1.642 -41.105 1.00 98.50 73 SER A C 1
ATOM 513 O O . SER A 1 73 ? 21.858 1.936 -40.136 1.00 98.50 73 SER A O 1
ATOM 515 N N . ALA A 1 74 ? 22.155 0.745 -42.013 1.00 98.25 74 ALA A N 1
ATOM 516 C CA . ALA A 1 74 ? 20.847 0.093 -41.959 1.00 98.25 74 ALA A CA 1
ATOM 517 C C . ALA A 1 74 ? 20.682 -0.827 -40.731 1.00 98.25 74 ALA A C 1
ATOM 519 O O . ALA A 1 74 ? 19.580 -0.984 -40.206 1.00 98.25 74 ALA A O 1
ATOM 520 N N . GLU A 1 75 ? 21.759 -1.463 -40.266 1.00 98.62 75 GLU A N 1
ATOM 521 C CA . GLU A 1 75 ? 21.762 -2.231 -39.016 1.00 98.62 75 GLU A CA 1
ATOM 522 C C . GLU A 1 75 ? 21.597 -1.317 -37.796 1.00 98.62 75 GLU A C 1
ATOM 524 O O . GLU A 1 75 ? 20.735 -1.573 -36.955 1.00 98.62 75 GLU A O 1
ATOM 529 N N . LEU A 1 76 ? 22.350 -0.218 -37.728 1.00 98.56 76 LEU A N 1
ATOM 530 C CA . LEU A 1 76 ? 22.235 0.758 -36.644 1.00 98.56 76 LEU A CA 1
ATOM 531 C C . LEU A 1 76 ? 20.839 1.386 -36.584 1.00 98.56 76 LEU A C 1
ATOM 533 O O . LEU A 1 76 ? 20.274 1.509 -35.501 1.00 98.56 76 LEU A O 1
ATOM 537 N N . GLU A 1 77 ? 20.241 1.725 -37.726 1.00 98.56 77 GLU A N 1
ATOM 538 C CA . GLU A 1 77 ? 18.865 2.230 -37.793 1.00 98.56 77 GLU A CA 1
ATOM 539 C C . GLU A 1 77 ? 17.858 1.228 -37.212 1.00 98.56 77 GLU A C 1
ATOM 541 O O . GLU A 1 77 ? 16.987 1.605 -36.420 1.00 98.56 77 GLU A O 1
ATOM 546 N N . ARG A 1 78 ? 18.008 -0.065 -37.534 1.00 98.62 78 ARG A N 1
ATOM 547 C CA . ARG A 1 78 ? 17.174 -1.129 -36.957 1.00 98.62 78 ARG A CA 1
ATOM 548 C C . ARG A 1 78 ? 17.372 -1.254 -35.449 1.00 98.62 78 ARG A C 1
ATOM 550 O O . ARG A 1 78 ? 16.386 -1.366 -34.721 1.00 98.62 78 ARG A O 1
ATOM 557 N N . GLN A 1 79 ? 18.611 -1.188 -34.967 1.00 98.62 79 GLN A N 1
ATOM 558 C CA . GLN A 1 79 ? 18.903 -1.232 -33.531 1.00 98.62 79 GLN A CA 1
ATOM 559 C C . GLN A 1 79 ? 18.311 -0.030 -32.791 1.00 98.62 79 GLN A C 1
ATOM 561 O O . GLN A 1 79 ? 17.660 -0.203 -31.763 1.00 98.62 79 GLN A O 1
ATOM 566 N N . VAL A 1 80 ? 18.467 1.181 -33.332 1.00 98.62 80 VAL A N 1
ATOM 567 C CA . VAL A 1 80 ? 17.894 2.406 -32.756 1.00 98.62 80 VAL A CA 1
ATOM 568 C C . VAL A 1 80 ? 16.369 2.329 -32.717 1.00 98.62 80 VAL A C 1
ATOM 570 O O . VAL A 1 80 ? 15.767 2.681 -31.700 1.00 98.62 80 VAL A O 1
ATOM 573 N N . SER A 1 81 ? 15.733 1.829 -33.778 1.00 98.31 81 SER A N 1
ATOM 574 C CA . SER A 1 81 ? 14.286 1.595 -33.801 1.00 98.31 81 SER A CA 1
ATOM 575 C C . SER A 1 81 ? 13.856 0.596 -32.720 1.00 98.31 81 SER A C 1
ATOM 577 O O . SER A 1 81 ? 12.930 0.880 -31.957 1.00 98.31 81 SER A O 1
ATOM 579 N N . GLY A 1 82 ? 14.579 -0.519 -32.572 1.00 98.75 82 GLY A N 1
ATOM 580 C CA . GLY A 1 82 ? 14.319 -1.517 -31.532 1.00 98.75 82 GLY A CA 1
ATOM 581 C C . GLY A 1 82 ? 14.455 -0.957 -30.113 1.00 98.75 82 GLY A C 1
ATOM 582 O O . GLY A 1 82 ? 13.570 -1.158 -29.283 1.00 98.75 82 GLY A O 1
ATOM 583 N N . LEU A 1 83 ? 15.518 -0.197 -29.840 1.00 98.69 83 LEU A N 1
ATOM 584 C CA . LEU A 1 83 ? 15.726 0.457 -28.543 1.00 98.69 83 LEU A CA 1
ATOM 585 C C . LEU A 1 83 ? 14.664 1.523 -28.255 1.00 98.69 83 LEU A C 1
ATOM 587 O O . LEU A 1 83 ? 14.232 1.675 -27.114 1.00 98.69 83 LEU A O 1
ATOM 591 N N . THR A 1 84 ? 14.214 2.243 -29.283 1.00 98.62 84 THR A N 1
ATOM 592 C CA . THR A 1 84 ? 13.128 3.225 -29.168 1.00 98.62 84 THR A CA 1
ATOM 593 C C . THR A 1 84 ? 11.828 2.541 -28.751 1.00 98.62 84 THR A C 1
ATOM 595 O O . THR A 1 84 ? 11.202 2.976 -27.788 1.00 98.62 84 THR A O 1
ATOM 598 N N . ALA A 1 85 ? 11.476 1.426 -29.397 1.00 98.44 85 ALA A N 1
ATOM 599 C CA . ALA A 1 85 ? 10.294 0.645 -29.043 1.00 98.44 85 ALA A CA 1
ATOM 600 C C . ALA A 1 85 ? 10.377 0.076 -27.615 1.00 98.44 85 ALA A C 1
ATOM 602 O O . ALA A 1 85 ? 9.415 0.176 -26.859 1.00 98.44 85 ALA A O 1
ATOM 603 N N . GLN A 1 86 ? 11.535 -0.461 -27.212 1.00 98.62 86 GLN A N 1
ATOM 604 C CA . GLN A 1 86 ? 11.747 -0.958 -25.844 1.00 98.62 86 GLN A CA 1
ATOM 605 C C . GLN A 1 86 ? 11.609 0.153 -24.800 1.00 98.62 86 GLN A C 1
ATOM 607 O O . GLN A 1 86 ? 10.980 -0.043 -23.763 1.00 98.62 86 GLN A O 1
ATOM 612 N N . ARG A 1 87 ? 12.175 1.333 -25.073 1.00 98.69 87 ARG A N 1
ATOM 613 C CA . ARG A 1 87 ? 12.043 2.504 -24.201 1.00 98.69 87 ARG A CA 1
ATOM 614 C C . ARG A 1 87 ? 10.581 2.915 -24.045 1.00 98.69 87 ARG A C 1
ATOM 616 O O . ARG A 1 87 ? 10.172 3.263 -22.942 1.00 98.69 87 ARG A O 1
ATOM 623 N N . ASP A 1 88 ? 9.819 2.921 -25.132 1.00 98.56 88 ASP A N 1
ATOM 624 C CA . ASP A 1 88 ? 8.420 3.342 -25.096 1.00 98.56 88 ASP A CA 1
ATOM 625 C C . ASP A 1 88 ? 7.552 2.316 -24.349 1.00 98.56 88 ASP A C 1
ATOM 627 O O . ASP A 1 88 ? 6.796 2.712 -23.465 1.00 98.56 88 ASP A O 1
ATOM 631 N N . ALA A 1 89 ? 7.779 1.014 -24.553 1.00 98.56 89 ALA A N 1
ATOM 632 C CA . ALA A 1 89 ? 7.146 -0.041 -23.755 1.00 98.56 89 ALA A CA 1
ATOM 633 C C . ALA A 1 89 ? 7.475 0.081 -22.254 1.00 98.56 89 ALA A C 1
ATOM 635 O O . ALA A 1 89 ? 6.581 0.047 -21.412 1.00 98.56 89 ALA A O 1
ATOM 636 N N . ALA A 1 90 ? 8.745 0.311 -21.903 1.00 98.50 90 ALA A N 1
ATOM 637 C CA . ALA A 1 90 ? 9.147 0.501 -20.509 1.00 98.50 90 ALA A CA 1
ATOM 638 C C . ALA A 1 90 ? 8.478 1.731 -19.867 1.00 98.50 90 ALA A C 1
ATOM 640 O O . ALA A 1 90 ? 8.131 1.709 -18.688 1.00 98.50 90 ALA A O 1
ATOM 641 N N . ARG A 1 91 ? 8.270 2.813 -20.629 1.00 98.69 91 ARG A N 1
ATOM 642 C CA . ARG A 1 91 ? 7.545 4.001 -20.146 1.00 98.69 91 ARG A CA 1
ATOM 643 C C . ARG A 1 91 ? 6.078 3.697 -19.860 1.00 98.69 91 ARG A C 1
ATOM 645 O O . ARG A 1 91 ? 5.563 4.163 -18.846 1.00 98.69 91 ARG A O 1
ATOM 652 N N . GLU A 1 92 ? 5.423 2.924 -20.720 1.00 98.62 92 GLU A N 1
ATOM 653 C CA . GLU A 1 92 ? 4.040 2.487 -20.502 1.00 98.62 92 GLU A CA 1
ATOM 654 C C . GLU A 1 92 ? 3.922 1.593 -19.262 1.00 98.62 92 GLU A C 1
ATOM 656 O O . GLU A 1 92 ? 3.028 1.794 -18.438 1.00 98.62 92 GLU A O 1
ATOM 661 N N . GLU A 1 93 ? 4.858 0.659 -19.072 1.00 98.69 93 GLU A N 1
ATOM 662 C CA . GLU A 1 93 ? 4.909 -0.188 -17.876 1.00 98.69 93 GLU A CA 1
ATOM 663 C C . GLU A 1 93 ? 5.105 0.631 -16.596 1.00 98.69 93 GLU A C 1
ATOM 665 O O . GLU A 1 93 ? 4.404 0.400 -15.609 1.00 98.69 93 GLU A O 1
ATOM 670 N N . ILE A 1 94 ? 6.009 1.617 -16.608 1.00 98.69 94 ILE A N 1
ATOM 671 C CA . ILE A 1 94 ? 6.216 2.524 -15.471 1.00 98.69 94 ILE A CA 1
ATOM 672 C C . ILE A 1 94 ? 4.925 3.281 -15.152 1.00 98.69 94 ILE A C 1
ATOM 674 O O . ILE A 1 94 ? 4.499 3.278 -13.999 1.00 98.69 94 ILE A O 1
ATOM 678 N N . ALA A 1 95 ? 4.262 3.863 -16.154 1.00 98.50 95 ALA A N 1
ATOM 679 C CA . ALA A 1 95 ? 3.008 4.584 -15.948 1.00 98.50 95 ALA A CA 1
ATOM 680 C C . ALA A 1 95 ? 1.907 3.675 -15.368 1.00 98.50 95 ALA A C 1
ATOM 682 O O . ALA A 1 95 ? 1.177 4.069 -14.455 1.00 98.50 95 ALA A O 1
ATOM 683 N N . ALA A 1 96 ? 1.812 2.429 -15.844 1.00 98.62 96 ALA A N 1
ATOM 684 C CA . ALA A 1 96 ? 0.869 1.449 -15.313 1.00 98.62 96 ALA A CA 1
ATOM 685 C C . ALA A 1 96 ? 1.189 1.056 -13.860 1.00 98.62 96 ALA A C 1
ATOM 687 O O . ALA A 1 96 ? 0.280 0.898 -13.042 1.00 98.62 96 ALA A O 1
ATOM 688 N N . LEU A 1 97 ? 2.470 0.902 -13.518 1.00 98.69 97 LEU A N 1
ATOM 689 C CA . LEU A 1 97 ? 2.905 0.614 -12.151 1.00 98.69 97 LEU A CA 1
ATOM 690 C C . LEU A 1 97 ? 2.650 1.791 -11.208 1.00 98.69 97 LEU A C 1
ATOM 692 O O . LEU A 1 97 ? 2.218 1.572 -10.078 1.00 98.69 97 LEU A O 1
ATOM 696 N N . GLU A 1 98 ? 2.864 3.025 -11.660 1.00 98.69 98 GLU A N 1
ATOM 697 C CA . GLU A 1 98 ? 2.544 4.229 -10.892 1.00 98.69 98 GLU A CA 1
ATOM 698 C C . GLU A 1 98 ? 1.043 4.329 -10.607 1.00 98.69 98 GLU A C 1
ATOM 700 O O . GLU A 1 98 ? 0.663 4.544 -9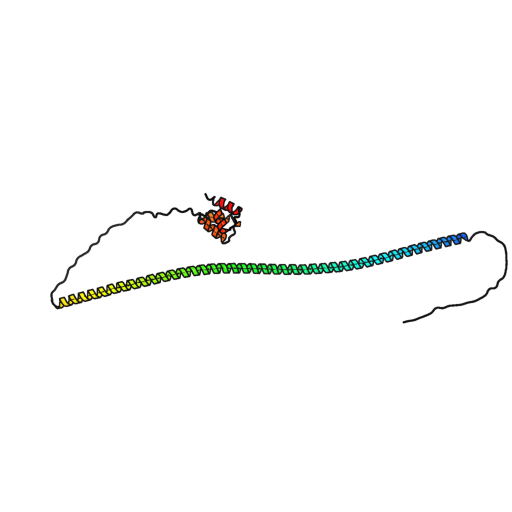.456 1.00 98.69 98 GLU A O 1
ATOM 705 N N . ALA A 1 99 ? 0.192 4.073 -11.605 1.00 98.38 99 ALA A N 1
ATOM 706 C CA . ALA A 1 99 ? -1.258 4.033 -11.417 1.00 98.38 99 ALA A CA 1
ATOM 707 C C . ALA A 1 99 ? -1.668 2.977 -10.374 1.00 98.38 99 ALA A C 1
ATOM 709 O O . ALA A 1 99 ? -2.375 3.290 -9.415 1.00 98.38 99 ALA A O 1
ATOM 710 N N . ARG A 1 100 ? -1.142 1.749 -10.491 1.00 98.62 100 ARG A N 1
ATOM 711 C CA . ARG A 1 100 ? -1.387 0.672 -9.513 1.00 98.62 100 ARG A CA 1
ATOM 712 C C . ARG A 1 100 ? -0.893 1.029 -8.114 1.00 98.62 100 ARG A C 1
ATOM 714 O O . ARG A 1 100 ? -1.536 0.664 -7.132 1.00 98.62 100 ARG A O 1
ATOM 721 N N . ARG A 1 101 ? 0.241 1.729 -8.001 1.00 98.75 101 ARG A N 1
ATOM 722 C CA . ARG A 1 101 ? 0.763 2.200 -6.712 1.00 98.75 101 ARG A CA 1
ATOM 723 C C . ARG A 1 101 ? -0.215 3.175 -6.065 1.00 98.75 101 ARG A C 1
ATOM 725 O O . ARG A 1 101 ? -0.561 2.987 -4.905 1.00 98.75 101 ARG A O 1
ATOM 732 N N . THR A 1 102 ? -0.696 4.166 -6.812 1.00 98.62 102 THR A N 1
ATOM 733 C CA . THR A 1 102 ? -1.673 5.141 -6.311 1.00 98.62 102 THR A CA 1
ATOM 734 C C . THR A 1 102 ? -2.990 4.479 -5.904 1.00 98.62 102 THR A C 1
ATOM 736 O O . THR A 1 102 ? -3.538 4.803 -4.851 1.00 98.62 102 THR A O 1
ATOM 739 N N . GLU A 1 103 ? -3.484 3.511 -6.678 1.00 98.69 103 GLU A N 1
ATOM 740 C CA . GLU A 1 103 ? -4.669 2.725 -6.308 1.00 98.69 103 GLU A CA 1
ATOM 741 C C . GLU A 1 103 ? -4.454 1.935 -5.009 1.00 98.69 103 GLU A C 1
ATOM 743 O O . GLU A 1 103 ? -5.315 1.940 -4.126 1.00 98.69 103 GLU A O 1
ATOM 748 N N . ALA A 1 104 ? -3.292 1.294 -4.855 1.00 98.50 104 ALA A N 1
ATOM 749 C CA . ALA A 1 104 ? -2.946 0.553 -3.646 1.00 98.50 104 ALA A CA 1
ATOM 750 C C . ALA A 1 104 ? -2.808 1.470 -2.418 1.00 98.50 104 ALA A C 1
ATOM 752 O O . ALA A 1 104 ? -3.284 1.120 -1.338 1.00 98.50 104 ALA A O 1
ATOM 753 N N . GLU A 1 105 ? -2.206 2.652 -2.574 1.00 98.69 105 GLU A N 1
ATOM 754 C CA . GLU A 1 105 ? -2.115 3.676 -1.524 1.00 98.69 105 GLU A CA 1
ATOM 755 C C . GLU A 1 105 ? -3.512 4.139 -1.079 1.00 98.69 105 GLU A C 1
ATOM 757 O O . GLU A 1 105 ? -3.789 4.210 0.121 1.00 98.69 105 GLU A O 1
ATOM 762 N N . ALA A 1 106 ? -4.425 4.379 -2.026 1.00 98.56 106 ALA A N 1
ATOM 763 C CA . ALA A 1 106 ? -5.807 4.750 -1.726 1.00 98.56 106 ALA A CA 1
ATOM 764 C C . ALA A 1 106 ? -6.571 3.622 -1.007 1.00 98.56 106 ALA A C 1
ATOM 766 O O . ALA A 1 106 ? -7.274 3.869 -0.023 1.00 98.56 106 ALA A O 1
ATOM 767 N N . ALA A 1 107 ? -6.404 2.375 -1.455 1.00 98.56 107 ALA A N 1
ATOM 768 C CA . ALA A 1 107 ? -7.006 1.210 -0.811 1.00 98.56 107 ALA A CA 1
ATOM 769 C C . ALA A 1 107 ? -6.478 1.008 0.619 1.00 98.56 107 ALA A C 1
ATOM 771 O O . ALA A 1 107 ? -7.254 0.708 1.529 1.00 98.56 107 ALA A O 1
ATOM 772 N N . LEU A 1 108 ? -5.176 1.220 0.841 1.00 98.75 108 LEU A N 1
ATOM 773 C CA . LEU A 1 108 ? -4.565 1.154 2.166 1.00 98.75 108 LEU A CA 1
ATOM 774 C C . LEU A 1 108 ? -5.129 2.231 3.097 1.00 98.75 108 LEU A C 1
ATOM 776 O O . LEU A 1 108 ? -5.499 1.917 4.228 1.00 98.75 108 LEU A O 1
ATOM 780 N N . ALA A 1 109 ? -5.252 3.473 2.622 1.00 98.56 109 ALA A N 1
ATOM 781 C CA . ALA A 1 109 ? -5.851 4.556 3.398 1.00 98.56 109 ALA A CA 1
ATOM 782 C C . ALA A 1 109 ? -7.302 4.229 3.798 1.00 98.56 109 ALA A C 1
ATOM 784 O O . ALA A 1 109 ? -7.687 4.400 4.955 1.00 98.56 109 ALA A O 1
ATOM 785 N N . GLN A 1 110 ? -8.092 3.675 2.873 1.00 98.75 110 GLN A N 1
ATOM 786 C CA . GLN A 1 110 ? -9.456 3.239 3.168 1.00 98.75 110 GLN A CA 1
ATOM 787 C C . GLN A 1 110 ? -9.491 2.097 4.196 1.00 98.75 110 GLN A C 1
ATOM 789 O O . GLN A 1 110 ? -10.343 2.092 5.086 1.00 98.75 110 GLN A O 1
ATOM 794 N N . ALA A 1 111 ? -8.583 1.125 4.093 1.00 98.50 111 ALA A N 1
ATOM 795 C CA . ALA A 1 111 ? -8.497 0.024 5.047 1.00 98.50 111 ALA A CA 1
ATOM 796 C C . ALA A 1 111 ? -8.137 0.519 6.456 1.00 98.50 111 ALA A C 1
ATOM 798 O O . ALA A 1 111 ? -8.768 0.101 7.425 1.00 98.50 111 ALA A O 1
ATOM 799 N N . GLN A 1 112 ? -7.189 1.453 6.566 1.00 98.69 112 GLN A N 1
ATOM 800 C CA . GLN A 1 112 ? -6.812 2.085 7.834 1.00 98.69 112 GLN A CA 1
ATOM 801 C C . GLN A 1 112 ? -7.978 2.859 8.456 1.00 98.69 112 GLN A C 1
ATOM 803 O O . GLN A 1 112 ? -8.211 2.757 9.660 1.00 98.69 112 GLN A O 1
ATOM 808 N N . GLN A 1 113 ? -8.752 3.586 7.644 1.00 98.75 113 GLN A N 1
ATOM 809 C CA . GLN A 1 113 ? -9.952 4.267 8.123 1.00 98.75 113 GLN A CA 1
ATOM 810 C C . GLN A 1 113 ? -10.978 3.269 8.681 1.00 98.75 113 GLN A C 1
ATOM 812 O O . GLN A 1 113 ? -11.453 3.442 9.802 1.00 98.75 113 GLN A O 1
ATOM 817 N N . ARG A 1 114 ? -11.278 2.193 7.942 1.00 98.69 114 ARG A N 1
ATOM 818 C CA . ARG A 1 114 ? -12.207 1.147 8.404 1.00 98.69 114 ARG A CA 1
ATOM 819 C C . ARG A 1 114 ? -11.725 0.476 9.686 1.00 98.69 114 ARG A C 1
ATOM 821 O O . ARG A 1 114 ? -12.525 0.169 10.560 1.00 98.69 114 ARG A O 1
ATOM 828 N N . GLU A 1 115 ? -10.423 0.243 9.812 1.00 98.69 115 GLU A N 1
ATOM 829 C CA . GLU A 1 115 ? -9.839 -0.324 11.024 1.00 98.69 115 GLU A CA 1
ATOM 830 C C . GLU A 1 115 ? -10.030 0.609 12.231 1.00 98.69 115 GLU A C 1
ATOM 832 O O . GLU A 1 115 ? -10.394 0.146 13.312 1.00 98.69 115 GLU A O 1
ATOM 837 N N . ALA A 1 116 ? -9.836 1.919 12.054 1.00 98.44 116 ALA A N 1
ATOM 838 C CA . ALA A 1 116 ? -10.089 2.908 13.100 1.00 98.44 116 ALA A CA 1
ATOM 839 C C . ALA A 1 116 ? -11.574 2.956 13.503 1.00 98.44 116 ALA A C 1
ATOM 841 O O . ALA A 1 116 ? -11.885 2.941 14.694 1.00 98.44 116 ALA A O 1
ATOM 842 N N . GLU A 1 117 ? -12.484 2.937 12.527 1.00 98.69 117 GLU A N 1
ATOM 843 C CA . GLU A 1 117 ? -13.933 2.884 12.762 1.00 98.69 117 GLU A CA 1
ATOM 844 C C . GLU A 1 117 ? -14.337 1.619 13.536 1.00 98.69 117 GLU A C 1
ATOM 846 O O . GLU A 1 117 ? -15.101 1.691 14.500 1.00 98.69 117 GLU A O 1
ATOM 851 N N . LEU A 1 118 ? -13.785 0.457 13.169 1.00 98.75 118 LEU A N 1
ATOM 852 C CA . LEU A 1 118 ? -14.037 -0.806 13.866 1.00 98.75 118 LEU A CA 1
ATOM 853 C C . LEU A 1 118 ? -13.482 -0.804 15.291 1.00 98.75 118 LEU A C 1
ATOM 855 O O . LEU A 1 118 ? -14.168 -1.267 16.202 1.00 98.75 118 LEU A O 1
ATOM 859 N N . ARG A 1 119 ? -12.275 -0.266 15.507 1.00 98.75 119 ARG A N 1
ATOM 860 C CA . ARG A 1 119 ? -11.697 -0.118 16.852 1.00 98.75 119 ARG A CA 1
ATOM 861 C C . ARG A 1 119 ? -12.590 0.737 17.744 1.00 98.75 119 ARG A C 1
ATOM 863 O O . ARG A 1 119 ? -12.965 0.296 18.826 1.00 98.75 119 ARG A O 1
ATOM 870 N N . GLN A 1 120 ? -13.004 1.904 17.255 1.00 98.69 120 GLN A N 1
ATOM 871 C CA . GLN A 1 120 ? -13.916 2.779 17.987 1.00 98.69 120 GLN A CA 1
ATOM 872 C C . GLN A 1 120 ? -15.270 2.095 18.246 1.00 98.69 120 GLN A C 1
ATOM 874 O O . GLN A 1 120 ? -15.850 2.221 19.325 1.00 98.69 120 GLN A O 1
ATOM 879 N N . GLY A 1 121 ? -15.781 1.342 17.269 1.00 98.69 121 GLY A N 1
ATOM 880 C CA . GLY A 1 121 ? -16.994 0.542 17.416 1.00 98.69 121 GLY A CA 1
ATOM 881 C C . GLY A 1 121 ? -16.885 -0.504 18.528 1.00 98.69 121 GLY A C 1
ATOM 882 O O . GLY A 1 121 ? -17.807 -0.632 19.334 1.00 98.69 121 GLY A O 1
ATOM 883 N N . LEU A 1 122 ? -15.753 -1.209 18.608 1.00 98.75 122 LEU A N 1
ATOM 884 C CA . LEU A 1 122 ? -15.476 -2.211 19.638 1.00 98.75 122 LEU A CA 1
ATOM 885 C C . LEU A 1 122 ? -15.389 -1.584 21.034 1.00 98.75 122 LEU A C 1
ATOM 887 O O . LEU A 1 122 ? -15.980 -2.108 21.978 1.00 98.75 122 LEU A O 1
ATOM 891 N N . GLU A 1 123 ? -14.696 -0.453 21.166 1.00 98.62 123 GLU A N 1
ATOM 892 C CA . GLU A 1 123 ? -14.596 0.288 22.428 1.00 98.62 123 GLU A CA 1
ATOM 893 C C . GLU A 1 123 ? -15.985 0.711 22.919 1.00 98.62 123 GLU A C 1
ATOM 895 O O . GLU A 1 123 ? -16.372 0.395 24.044 1.00 98.62 123 GLU A O 1
ATOM 900 N N . ASN A 1 124 ? -16.790 1.315 22.040 1.00 98.69 124 ASN A N 1
ATOM 901 C CA . ASN A 1 124 ? -18.164 1.707 22.353 1.00 98.69 124 ASN A CA 1
ATOM 902 C C . ASN A 1 124 ? -19.042 0.511 22.746 1.00 98.69 124 ASN A C 1
ATOM 904 O O . ASN A 1 124 ? -19.847 0.610 23.673 1.00 98.69 124 ASN A O 1
ATOM 908 N N . ALA A 1 125 ? -18.920 -0.615 22.038 1.00 98.44 125 ALA A N 1
ATOM 909 C CA . ALA A 1 125 ? -19.662 -1.831 22.356 1.00 98.44 125 ALA A CA 1
ATOM 910 C C . ALA A 1 125 ? -19.262 -2.384 23.729 1.00 98.44 125 ALA A C 1
ATOM 912 O O . ALA A 1 125 ? -20.134 -2.731 24.521 1.00 98.44 125 ALA A O 1
ATOM 913 N N . THR A 1 126 ? -17.966 -2.373 24.040 1.00 98.56 126 THR A N 1
ATOM 914 C CA . THR A 1 126 ? -17.433 -2.808 25.336 1.00 98.56 126 THR A CA 1
ATOM 915 C C . THR A 1 126 ? -17.951 -1.916 26.462 1.00 98.56 126 THR A C 1
ATOM 917 O O . THR A 1 126 ? -18.452 -2.423 27.460 1.00 98.56 126 THR A O 1
ATOM 920 N N . THR A 1 127 ? -17.932 -0.590 26.292 1.00 98.62 127 THR A N 1
ATOM 921 C CA . THR A 1 127 ? -18.506 0.344 27.276 1.00 98.62 127 THR A CA 1
ATOM 922 C C . THR A 1 127 ? -20.006 0.125 27.481 1.00 98.62 127 THR A C 1
ATOM 924 O O . THR A 1 127 ? -20.501 0.206 28.602 1.00 98.62 127 THR A O 1
ATOM 927 N N . ARG A 1 128 ? -20.758 -0.163 26.412 1.00 98.56 128 ARG A N 1
ATOM 928 C CA . ARG A 1 128 ? -22.190 -0.481 26.531 1.00 98.56 128 ARG A CA 1
ATOM 929 C C . ARG A 1 128 ? -22.422 -1.798 27.257 1.00 98.56 128 ARG A C 1
ATOM 931 O O . ARG A 1 128 ? -23.351 -1.878 28.052 1.00 98.56 128 ARG A O 1
ATOM 938 N N . GLN A 1 129 ? -21.595 -2.804 26.990 1.00 98.69 12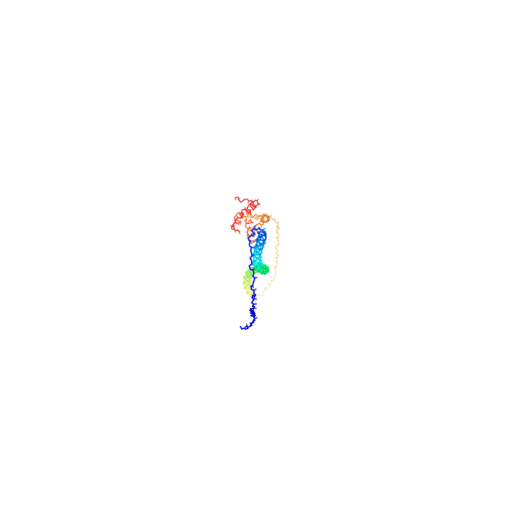9 GLN A N 1
ATOM 939 C CA . GLN A 1 129 ? -21.676 -4.092 27.661 1.00 98.69 129 GLN A CA 1
ATOM 940 C C . GLN A 1 129 ? -21.438 -3.937 29.166 1.00 98.69 129 GLN A C 1
ATOM 942 O O . GLN A 1 129 ? -22.275 -4.369 29.951 1.00 98.69 129 GLN A O 1
ATOM 947 N N . THR A 1 130 ? -20.366 -3.256 29.573 1.00 98.44 130 THR A N 1
ATOM 948 C CA . THR A 1 130 ? -20.066 -3.060 31.000 1.00 98.44 130 THR A CA 1
ATOM 949 C C . THR A 1 130 ? -21.147 -2.243 31.709 1.00 98.44 130 THR A C 1
ATOM 951 O O . THR A 1 130 ? -21.522 -2.560 32.837 1.00 98.44 130 THR A O 1
ATOM 954 N N . ALA A 1 131 ? -21.707 -1.226 31.047 1.00 98.50 131 ALA A N 1
ATOM 955 C CA . ALA A 1 131 ? -22.835 -0.466 31.585 1.00 98.50 131 ALA A CA 1
ATOM 956 C C . ALA A 1 131 ? -24.103 -1.325 31.738 1.00 98.50 131 ALA A C 1
ATOM 958 O O . ALA A 1 131 ? -24.813 -1.197 32.735 1.00 98.50 131 ALA A O 1
ATOM 959 N N . ALA A 1 132 ? -24.386 -2.207 30.776 1.00 98.44 132 ALA A N 1
ATOM 960 C CA . ALA A 1 132 ? -25.525 -3.119 30.841 1.00 98.44 132 ALA A CA 1
ATOM 961 C C . ALA A 1 132 ? -25.364 -4.159 31.961 1.00 98.44 132 ALA A C 1
ATOM 963 O O . ALA A 1 132 ? -26.316 -4.411 32.693 1.00 98.44 132 ALA A O 1
ATOM 964 N N . GLU A 1 133 ? -24.163 -4.713 32.135 1.00 98.56 133 GLU A N 1
ATOM 965 C CA . GLU A 1 133 ? -23.839 -5.636 33.229 1.00 98.56 133 GLU A CA 1
ATOM 966 C C . GLU A 1 133 ? -24.007 -4.960 34.599 1.00 98.56 133 GLU A C 1
ATOM 968 O O . GLU A 1 133 ? -24.651 -5.513 35.490 1.00 98.56 133 GLU A O 1
ATOM 973 N N . ALA A 1 134 ? -23.519 -3.725 34.757 1.00 98.50 134 ALA A N 1
ATOM 974 C CA . ALA A 1 134 ? -23.710 -2.958 35.987 1.00 98.50 134 ALA A CA 1
ATOM 975 C C . ALA A 1 134 ? -25.195 -2.669 36.273 1.00 98.50 134 ALA A C 1
ATOM 977 O O . ALA A 1 134 ? -25.644 -2.799 37.411 1.00 98.50 134 ALA A O 1
ATOM 978 N N . ALA A 1 135 ? -25.970 -2.309 35.245 1.00 98.50 135 ALA A N 1
ATOM 979 C CA . ALA A 1 135 ? -27.405 -2.074 35.379 1.00 98.50 135 ALA A CA 1
ATOM 980 C C . ALA A 1 135 ? -28.179 -3.354 35.739 1.00 98.50 135 ALA A C 1
ATOM 982 O O . ALA A 1 135 ? -29.141 -3.284 36.501 1.00 98.50 135 ALA A O 1
ATOM 983 N N . ALA A 1 136 ? -27.760 -4.515 35.225 1.00 98.56 136 ALA A N 1
ATOM 984 C CA . ALA A 1 136 ? -28.354 -5.801 35.579 1.00 98.56 136 ALA A CA 1
ATOM 985 C C . ALA A 1 136 ? -28.128 -6.135 37.062 1.00 98.56 136 ALA A C 1
ATOM 987 O O . ALA A 1 136 ? -29.087 -6.436 37.767 1.00 98.56 136 ALA A O 1
ATOM 988 N N . LEU A 1 137 ? -26.897 -5.977 37.563 1.00 98.69 137 LEU A N 1
ATOM 989 C CA . LEU A 1 137 ? -26.577 -6.187 38.982 1.00 98.69 137 LEU A CA 1
ATOM 990 C C . LEU A 1 137 ? -27.346 -5.230 39.909 1.00 98.69 137 LEU A C 1
ATOM 992 O O . LEU A 1 137 ? -27.811 -5.617 40.980 1.00 98.69 137 LEU A O 1
ATOM 996 N N . ASP A 1 138 ? -27.498 -3.969 39.505 1.00 98.62 138 ASP A N 1
ATOM 997 C CA . ASP A 1 138 ? -28.297 -2.979 40.236 1.00 98.62 138 ASP A CA 1
ATOM 998 C C . ASP A 1 138 ? -29.795 -3.344 40.248 1.00 98.62 138 ASP A C 1
ATOM 1000 O O . ASP A 1 138 ? -30.466 -3.201 41.271 1.00 98.62 138 ASP A O 1
ATOM 1004 N N . ALA A 1 139 ? -30.323 -3.881 39.143 1.00 98.31 139 ALA A N 1
ATOM 1005 C CA . ALA A 1 139 ? -31.694 -4.380 39.080 1.00 98.31 139 ALA A CA 1
ATOM 1006 C C . ALA A 1 139 ? -31.912 -5.605 39.986 1.00 98.31 139 ALA A C 1
ATOM 1008 O O . ALA A 1 139 ? -32.915 -5.653 40.698 1.00 98.31 139 ALA A O 1
ATOM 1009 N N . GLU A 1 140 ? -30.965 -6.548 40.020 1.00 98.50 140 GLU A N 1
ATOM 1010 C CA . GLU A 1 140 ? -30.998 -7.707 40.925 1.00 98.50 140 GLU A CA 1
ATOM 1011 C C . GLU A 1 140 ? -31.009 -7.275 42.395 1.00 98.50 140 GLU A C 1
ATOM 1013 O O . GLU A 1 140 ? -31.807 -7.776 43.189 1.00 98.50 140 GLU A O 1
ATOM 1018 N N . ARG A 1 141 ? -30.184 -6.287 42.762 1.00 98.69 141 ARG A N 1
ATOM 1019 C CA . ARG A 1 141 ? -30.197 -5.717 44.115 1.00 98.69 141 ARG A CA 1
ATOM 1020 C C . ARG A 1 141 ? -31.543 -5.099 44.475 1.00 98.69 141 ARG A C 1
ATOM 1022 O O . ARG A 1 141 ? -32.066 -5.391 45.545 1.00 98.69 141 ARG A O 1
ATOM 1029 N N . ARG A 1 142 ? -32.127 -4.289 43.585 1.00 98.31 142 ARG A N 1
ATOM 1030 C CA . ARG A 1 142 ? -33.459 -3.701 43.813 1.00 98.31 142 ARG A CA 1
ATOM 1031 C C . ARG A 1 142 ? -34.540 -4.763 43.960 1.00 98.31 142 ARG A C 1
ATOM 1033 O O . ARG A 1 142 ? -35.459 -4.579 44.750 1.00 98.31 142 ARG A O 1
ATOM 1040 N N . GLN A 1 143 ? -34.445 -5.856 43.206 1.00 98.31 143 GLN A N 1
ATOM 1041 C CA . GLN A 1 143 ? -35.369 -6.974 43.350 1.00 98.31 143 GLN A CA 1
ATOM 1042 C C . GLN A 1 143 ? -35.234 -7.621 44.733 1.00 98.31 143 GLN A C 1
ATOM 1044 O O . GLN A 1 143 ? -36.243 -7.797 45.407 1.00 98.31 143 GLN A O 1
ATOM 1049 N N . ALA A 1 144 ? -34.011 -7.907 45.185 1.00 98.38 144 ALA A N 1
ATOM 1050 C CA . ALA A 1 144 ? -33.777 -8.470 46.514 1.00 98.38 144 ALA A CA 1
ATOM 1051 C C . ALA A 1 144 ? -34.268 -7.537 47.639 1.00 98.38 144 ALA A C 1
ATOM 1053 O O . ALA A 1 144 ? -34.915 -7.992 48.580 1.00 98.38 144 ALA A O 1
ATOM 1054 N N . GLU A 1 145 ? -34.016 -6.229 47.526 1.00 98.44 145 GLU A N 1
ATOM 1055 C CA . GLU A 1 145 ? -34.512 -5.211 48.464 1.00 98.44 145 GLU A CA 1
ATOM 1056 C C . GLU A 1 145 ? -36.056 -5.159 48.474 1.00 98.44 145 GLU A C 1
ATOM 1058 O O . GLU A 1 145 ? -36.674 -5.089 49.537 1.00 98.44 145 GLU A O 1
ATOM 1063 N N . ALA A 1 146 ? -36.704 -5.262 47.308 1.00 98.19 146 ALA A N 1
ATOM 1064 C CA . ALA A 1 146 ? -38.163 -5.315 47.207 1.00 98.19 146 ALA A CA 1
ATOM 1065 C C . ALA A 1 146 ? -38.756 -6.608 47.800 1.00 98.19 146 ALA A C 1
ATOM 1067 O O . ALA A 1 146 ? -39.798 -6.559 48.455 1.00 98.19 146 ALA A O 1
ATOM 1068 N N . GLU A 1 147 ? -38.101 -7.756 47.600 1.00 98.25 147 GLU A N 1
ATOM 1069 C CA . GLU A 1 147 ? -38.500 -9.041 48.188 1.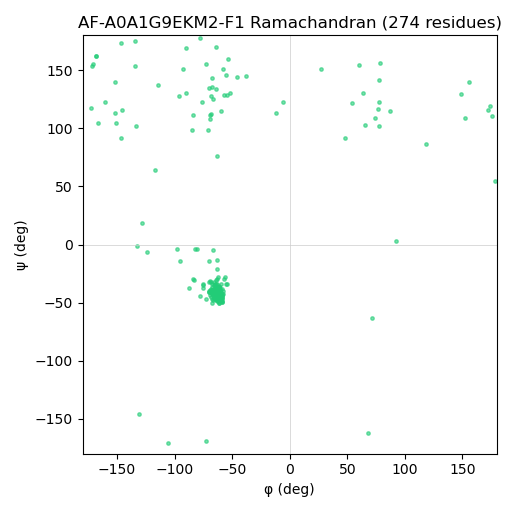00 98.25 147 GLU A CA 1
ATOM 1070 C C . GLU A 1 147 ? -38.398 -9.015 49.720 1.00 98.25 147 GLU A C 1
ATOM 1072 O O . GLU A 1 147 ? -39.328 -9.453 50.402 1.00 98.25 147 GLU A O 1
ATOM 1077 N N . GLN A 1 148 ? -37.322 -8.440 50.267 1.00 98.00 148 GLN A N 1
ATOM 1078 C CA . GLN A 1 148 ? -37.164 -8.224 51.710 1.00 98.00 148 GLN A CA 1
ATOM 1079 C C . GLN A 1 148 ? -38.257 -7.306 52.262 1.00 98.00 148 GLN A C 1
ATOM 1081 O O . GLN A 1 148 ? -38.953 -7.683 53.203 1.00 98.00 148 GLN A O 1
ATOM 1086 N N . GLY A 1 149 ? -38.483 -6.151 51.627 1.00 98.19 149 GLY A N 1
ATOM 1087 C CA . GLY A 1 149 ? -39.532 -5.221 52.049 1.00 98.19 149 GLY A CA 1
ATOM 1088 C C . GLY A 1 149 ? -40.934 -5.840 52.005 1.00 98.19 149 GLY A C 1
ATOM 1089 O O . GLY A 1 149 ? -41.774 -5.552 52.858 1.00 98.19 149 GLY A O 1
ATOM 1090 N N . PHE A 1 150 ? -41.202 -6.737 51.052 1.00 98.25 150 PHE A N 1
ATOM 1091 C CA . PHE A 1 150 ? -42.464 -7.474 51.003 1.00 98.25 150 PHE A CA 1
ATOM 1092 C C . PHE A 1 150 ? -42.597 -8.498 52.138 1.00 98.25 150 PHE A C 1
ATOM 1094 O O . PHE A 1 150 ? -43.681 -8.630 52.709 1.00 98.25 150 PHE A O 1
ATOM 1101 N N . ALA A 1 151 ? -41.517 -9.204 52.484 1.00 97.94 151 ALA A N 1
ATOM 1102 C CA . ALA A 1 151 ? -41.502 -10.125 53.617 1.00 97.94 151 ALA A CA 1
ATOM 1103 C C . ALA A 1 151 ? -41.7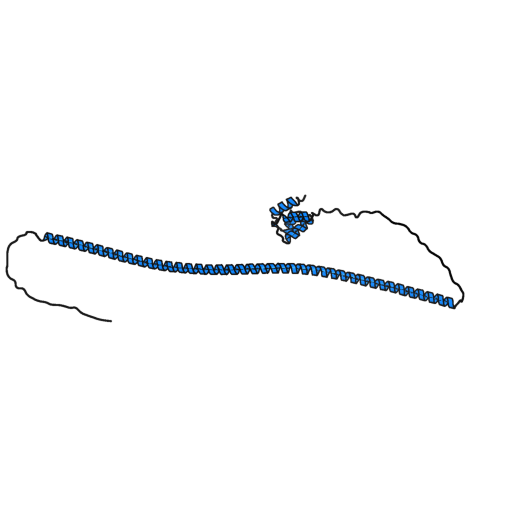42 -9.387 54.948 1.00 97.94 151 ALA A C 1
ATOM 1105 O O . ALA A 1 151 ? -42.613 -9.790 55.719 1.00 97.94 151 ALA A O 1
ATOM 1106 N N . GLU A 1 152 ? -41.062 -8.259 55.171 1.00 98.19 152 GLU A N 1
ATOM 1107 C CA . GLU A 1 152 ? -41.257 -7.402 56.350 1.00 98.19 152 GLU A CA 1
ATOM 1108 C C . GLU A 1 152 ? -42.696 -6.867 56.440 1.00 98.19 152 GLU A C 1
ATOM 1110 O O . GLU A 1 152 ? -43.321 -6.895 57.502 1.00 98.19 152 GLU A O 1
ATOM 1115 N N . ALA A 1 153 ? -43.274 -6.427 55.316 1.00 97.81 153 ALA A N 1
ATOM 1116 C CA . ALA A 1 153 ? -44.656 -5.955 55.277 1.00 97.81 153 ALA A CA 1
ATOM 1117 C C . ALA A 1 153 ? -45.671 -7.060 55.624 1.00 97.81 153 ALA A C 1
ATOM 1119 O O . ALA A 1 153 ? -46.679 -6.784 56.281 1.00 97.81 153 ALA A O 1
ATOM 1120 N N . GLN A 1 154 ? -45.421 -8.307 55.207 1.00 98.19 154 GLN A N 1
ATOM 1121 C CA . GLN A 1 154 ? -46.252 -9.448 55.601 1.00 98.19 154 GLN A CA 1
ATOM 1122 C C . GLN A 1 154 ? -46.142 -9.755 57.095 1.00 98.19 154 GLN A C 1
ATOM 1124 O O . GLN A 1 154 ? -47.162 -10.040 57.724 1.00 98.19 154 GLN A O 1
ATOM 1129 N N . GLU A 1 155 ? -44.943 -9.672 57.671 1.00 98.31 155 GLU A N 1
ATOM 1130 C CA . GLU A 1 155 ? -44.734 -9.877 59.106 1.00 98.31 155 GLU A CA 1
ATOM 1131 C C . GLU A 1 155 ? -45.463 -8.810 59.932 1.00 98.31 155 GLU A C 1
ATOM 1133 O O . GLU A 1 155 ? -46.251 -9.142 60.819 1.00 98.31 155 GLU A O 1
ATOM 1138 N N . LEU A 1 156 ? -45.299 -7.529 59.582 1.00 98.12 156 LEU A N 1
ATOM 1139 C CA . LEU A 1 156 ? -46.017 -6.425 60.226 1.00 98.12 156 LEU A CA 1
ATOM 1140 C C . LEU A 1 156 ? -47.533 -6.588 60.117 1.00 98.12 156 LEU A C 1
ATOM 1142 O O . LEU A 1 156 ? -48.261 -6.332 61.078 1.00 98.12 156 LEU A O 1
ATOM 1146 N N . ARG A 1 157 ? -48.017 -7.043 58.959 1.00 98.38 157 ARG A N 1
ATOM 1147 C CA . ARG A 1 157 ? -49.433 -7.342 58.762 1.00 98.38 157 ARG A CA 1
ATOM 1148 C C . ARG A 1 157 ? -49.904 -8.466 59.684 1.00 98.38 157 ARG A C 1
ATOM 1150 O O . ARG A 1 157 ? -50.953 -8.310 60.298 1.00 98.38 157 ARG A O 1
ATOM 1157 N N . ALA A 1 158 ? -49.153 -9.558 59.811 1.00 97.94 158 ALA A N 1
ATOM 1158 C CA . ALA A 1 158 ? -49.505 -10.661 60.704 1.00 97.94 158 ALA A CA 1
ATOM 1159 C C . ALA A 1 158 ? -49.543 -10.216 62.178 1.00 97.94 158 ALA A C 1
ATOM 1161 O O . ALA A 1 158 ? -50.471 -10.575 62.904 1.00 97.94 158 ALA A O 1
ATOM 1162 N N . ILE A 1 159 ? -48.588 -9.381 62.606 1.00 98.12 159 ILE A N 1
ATOM 1163 C CA . ILE A 1 159 ? -48.572 -8.780 63.950 1.00 98.12 159 ILE A CA 1
ATOM 1164 C C . ILE A 1 159 ? -49.809 -7.897 64.163 1.00 98.12 159 ILE A C 1
ATOM 1166 O O . ILE A 1 159 ? -50.482 -8.012 65.187 1.00 98.12 159 ILE A O 1
ATOM 1170 N N . ALA A 1 160 ? -50.143 -7.040 63.195 1.00 97.38 160 ALA A N 1
ATOM 1171 C CA . ALA A 1 160 ? -51.317 -6.174 63.272 1.00 97.38 160 ALA A CA 1
ATOM 1172 C C . ALA A 1 160 ? -52.631 -6.975 63.294 1.00 97.38 160 ALA A C 1
ATOM 1174 O O . ALA A 1 160 ? -53.519 -6.669 64.087 1.00 97.38 160 ALA A O 1
ATOM 1175 N N . GLU A 1 161 ? -52.755 -8.018 62.467 1.00 97.94 161 GLU A N 1
ATOM 1176 C CA . GLU A 1 161 ? -53.910 -8.925 62.462 1.00 97.94 161 GLU A CA 1
ATOM 1177 C C . GLU A 1 161 ? -54.055 -9.658 63.810 1.00 97.94 161 GLU A C 1
ATOM 1179 O O . GLU A 1 161 ? -55.167 -9.762 64.329 1.00 97.94 161 GLU A O 1
ATOM 1184 N N . ALA A 1 162 ? -52.950 -10.087 64.431 1.00 97.31 162 ALA A N 1
ATOM 1185 C CA . ALA A 1 162 ? -52.962 -10.691 65.764 1.00 97.31 162 ALA A CA 1
ATOM 1186 C C . ALA A 1 162 ? -53.387 -9.697 66.862 1.00 97.31 162 ALA A C 1
ATOM 1188 O O . ALA A 1 162 ? -54.238 -10.029 67.685 1.00 97.31 162 ALA A O 1
ATOM 1189 N N . ALA A 1 163 ? -52.869 -8.464 66.848 1.00 96.88 163 ALA A N 1
ATOM 1190 C CA . ALA A 1 163 ? -53.270 -7.417 67.792 1.00 96.88 163 ALA A CA 1
ATOM 1191 C C . ALA A 1 163 ? -54.752 -7.023 67.626 1.00 96.88 163 ALA A C 1
ATOM 1193 O O . ALA A 1 163 ? -55.464 -6.786 68.604 1.00 96.88 163 ALA A O 1
ATOM 1194 N N . LEU A 1 164 ? -55.260 -7.000 66.388 1.00 97.19 164 LEU A N 1
ATOM 1195 C CA . LEU A 1 164 ? -56.689 -6.813 66.118 1.00 97.19 164 LEU A CA 1
ATOM 1196 C C . LEU A 1 164 ? -57.528 -7.973 66.678 1.00 97.19 164 LEU A C 1
ATOM 1198 O O . LEU A 1 164 ? -58.581 -7.738 67.270 1.00 97.19 164 LEU A O 1
ATOM 1202 N N . ALA A 1 165 ? -57.068 -9.220 66.551 1.00 96.56 165 ALA A N 1
ATOM 1203 C CA . ALA A 1 165 ? -57.738 -10.379 67.147 1.00 96.56 165 ALA A CA 1
ATOM 1204 C C . ALA A 1 165 ? -57.736 -10.331 68.690 1.00 96.56 165 ALA A C 1
ATOM 1206 O O . ALA A 1 165 ? -58.725 -10.679 69.334 1.00 96.56 165 ALA A O 1
ATOM 1207 N N . GLU A 1 166 ? -56.649 -9.857 69.300 1.00 96.62 166 GLU A N 1
ATOM 1208 C CA . GLU A 1 166 ? -56.556 -9.687 70.751 1.00 96.62 166 GLU A CA 1
ATOM 1209 C C . GLU A 1 166 ? -57.491 -8.582 71.256 1.00 96.62 166 GLU A C 1
ATOM 1211 O O . GLU A 1 166 ? -58.305 -8.827 72.147 1.00 96.62 166 GLU A O 1
ATOM 1216 N N . THR A 1 167 ? -57.448 -7.396 70.641 1.00 95.88 167 THR A N 1
ATOM 1217 C CA . THR A 1 167 ? -58.320 -6.264 71.005 1.00 95.88 167 THR A CA 1
ATOM 1218 C C . THR A 1 167 ? -59.802 -6.584 70.803 1.00 95.88 167 THR A C 1
ATOM 1220 O O . THR A 1 167 ? -60.629 -6.222 71.640 1.00 95.88 167 THR A O 1
ATOM 1223 N N . THR A 1 168 ? -60.165 -7.314 69.744 1.00 97.00 168 THR A N 1
ATOM 1224 C CA . THR A 1 168 ? -61.547 -7.794 69.557 1.00 97.00 168 THR A CA 1
ATOM 1225 C C . THR A 1 168 ? -61.961 -8.765 70.663 1.00 97.00 168 THR A C 1
ATOM 1227 O O . THR A 1 168 ? -63.020 -8.571 71.261 1.00 97.00 168 THR A O 1
ATOM 1230 N N . ALA A 1 169 ? -61.110 -9.727 71.033 1.00 94.50 169 ALA A N 1
ATOM 1231 C CA . ALA A 1 169 ? -61.375 -10.630 72.154 1.00 94.50 169 ALA A CA 1
ATOM 1232 C C . ALA A 1 169 ? -61.472 -9.898 73.510 1.00 94.50 169 ALA A C 1
ATOM 1234 O O . ALA A 1 169 ? -62.244 -10.302 74.384 1.00 94.50 169 ALA A O 1
ATOM 1235 N N . GLU A 1 170 ? -60.698 -8.830 73.721 1.00 94.19 170 GLU A N 1
ATOM 1236 C CA . GLU A 1 170 ? -60.807 -7.966 74.903 1.00 94.19 170 GLU A CA 1
ATOM 1237 C C . GLU A 1 170 ? -62.136 -7.211 74.949 1.00 94.19 170 GLU A C 1
ATOM 1239 O O . GLU A 1 170 ? -62.795 -7.200 75.991 1.00 94.19 170 GLU A O 1
ATOM 1244 N N . VAL A 1 171 ? -62.568 -6.628 73.827 1.00 94.31 171 VAL A N 1
ATOM 1245 C CA . VAL A 1 171 ? -63.863 -5.941 73.720 1.00 94.31 171 VAL A CA 1
ATOM 1246 C C . VAL A 1 171 ? -65.020 -6.916 73.935 1.00 94.31 171 VAL A C 1
ATOM 1248 O O . VAL A 1 171 ? -65.965 -6.587 74.654 1.00 94.31 171 VAL A O 1
ATOM 1251 N N . GLU A 1 172 ? -64.958 -8.129 73.386 1.00 92.81 172 GLU A N 1
ATOM 1252 C CA . GLU A 1 172 ? -65.955 -9.180 73.636 1.00 92.81 172 GLU A CA 1
ATOM 1253 C C . GLU A 1 172 ? -66.013 -9.569 75.120 1.00 92.81 172 GLU A C 1
ATOM 1255 O O . GLU A 1 172 ? -67.095 -9.641 75.706 1.00 92.81 172 GLU A O 1
ATOM 1260 N N . ARG A 1 173 ? -64.859 -9.730 75.781 1.00 90.62 173 ARG A N 1
ATOM 1261 C CA . ARG A 1 173 ? -64.798 -9.965 77.234 1.00 90.62 173 ARG A CA 1
ATOM 1262 C C . ARG A 1 173 ? -65.384 -8.799 78.035 1.00 90.62 173 ARG A C 1
ATOM 1264 O O . ARG A 1 173 ? -66.156 -9.028 78.966 1.00 90.62 173 ARG A O 1
ATOM 1271 N N . ALA A 1 174 ? -65.056 -7.558 77.677 1.00 87.88 174 ALA A N 1
ATOM 1272 C CA . ALA A 1 174 ? -65.555 -6.362 78.352 1.00 87.88 174 ALA A CA 1
ATOM 1273 C C . ALA A 1 174 ? -67.066 -6.170 78.153 1.00 87.88 174 ALA A C 1
ATOM 1275 O O . ALA A 1 174 ? -67.774 -5.838 79.102 1.00 87.88 174 ALA A O 1
ATOM 1276 N N . THR A 1 175 ? -67.582 -6.411 76.946 1.00 85.19 175 THR A N 1
ATOM 1277 C CA . THR A 1 175 ? -69.021 -6.339 76.645 1.00 85.19 175 THR A CA 1
ATOM 1278 C C . THR A 1 175 ? -69.797 -7.451 77.345 1.00 85.19 175 THR A C 1
ATOM 1280 O O . THR A 1 175 ? -70.817 -7.152 77.965 1.00 85.19 175 THR A O 1
ATOM 1283 N N . ALA A 1 176 ? -69.286 -8.688 77.371 1.00 82.94 176 ALA A N 1
ATOM 1284 C CA . ALA A 1 176 ? -69.862 -9.773 78.166 1.00 82.94 176 ALA A CA 1
ATOM 1285 C C . ALA A 1 176 ? -69.909 -9.420 79.667 1.00 82.94 176 ALA A C 1
ATOM 1287 O O . ALA A 1 176 ? -70.953 -9.570 80.306 1.00 82.94 176 ALA A O 1
ATOM 1288 N N . ALA A 1 177 ? -68.827 -8.861 80.222 1.00 76.44 177 ALA A N 1
ATOM 1289 C CA . ALA A 1 177 ? -68.796 -8.389 81.608 1.00 76.44 177 ALA A CA 1
ATOM 1290 C C . ALA A 1 177 ? -69.812 -7.257 81.871 1.00 76.44 177 ALA A C 1
ATOM 1292 O O . ALA A 1 177 ? -70.490 -7.258 82.898 1.00 76.44 177 ALA A O 1
ATOM 1293 N N . ARG A 1 178 ? -69.983 -6.324 80.923 1.00 68.88 178 ARG A N 1
ATOM 1294 C CA . ARG A 1 178 ? -70.953 -5.216 81.013 1.00 68.88 178 ARG A CA 1
ATOM 1295 C C . ARG A 1 178 ? -72.407 -5.680 80.917 1.00 68.88 178 ARG A C 1
ATOM 1297 O O . ARG A 1 178 ? -73.271 -5.086 81.549 1.00 68.88 178 ARG A O 1
ATOM 1304 N N . THR A 1 179 ? -72.696 -6.753 80.177 1.00 59.16 179 THR A N 1
ATOM 1305 C CA . THR A 1 179 ? -74.048 -7.345 80.138 1.00 59.16 179 THR A CA 1
ATOM 1306 C C . THR A 1 179 ? -74.454 -8.048 81.439 1.00 59.16 179 THR A C 1
ATOM 1308 O O . THR A 1 179 ? -75.639 -8.301 81.639 1.00 59.16 179 THR A O 1
ATOM 1311 N N . VAL A 1 180 ? -73.506 -8.320 82.346 1.00 56.69 180 VAL A N 1
ATOM 1312 C CA . VAL A 1 180 ? -73.759 -8.957 83.654 1.00 56.69 180 VAL A CA 1
ATOM 1313 C C . VAL A 1 180 ? -73.926 -7.935 84.795 1.00 56.69 180 VAL A C 1
ATOM 1315 O O . VAL A 1 180 ? -74.490 -8.283 85.830 1.00 56.69 180 VAL A O 1
ATOM 1318 N N . SER A 1 181 ? -73.561 -6.661 84.601 1.00 39.62 181 SER A N 1
ATOM 1319 C CA . SER A 1 181 ? -73.728 -5.603 85.612 1.00 39.62 181 SER A CA 1
ATOM 1320 C C . SER A 1 181 ? -74.055 -4.247 84.971 1.00 39.62 181 SER A C 1
ATOM 1322 O O . SER A 1 181 ? -73.190 -3.682 84.298 1.00 39.62 181 SER A O 1
ATOM 1324 N N . PRO A 1 182 ? -75.244 -3.654 85.201 1.00 41.88 182 PRO A N 1
ATOM 1325 C CA . PRO A 1 182 ? -75.486 -2.270 84.834 1.00 41.88 182 PRO A CA 1
ATOM 1326 C C . PRO A 1 182 ? -74.978 -1.379 85.968 1.00 41.88 182 PRO A C 1
ATOM 1328 O O . PRO A 1 182 ? -75.686 -1.193 86.954 1.00 41.88 182 PRO A O 1
ATOM 1331 N N . GLN A 1 183 ? -73.775 -0.812 85.851 1.00 38.12 183 GLN A N 1
ATOM 1332 C CA . GLN A 1 183 ? -73.487 0.390 86.630 1.00 38.12 183 GLN A CA 1
ATOM 1333 C C . GLN A 1 183 ? -72.458 1.334 86.001 1.00 38.12 183 GLN A C 1
ATOM 1335 O O . GLN A 1 183 ? -71.476 0.932 85.382 1.00 38.12 183 GLN A O 1
ATOM 1340 N N . GLU A 1 184 ? -72.819 2.601 86.161 1.00 38.88 184 GLU A N 1
ATOM 1341 C CA . GLU A 1 184 ? -72.238 3.888 85.795 1.00 38.88 184 GLU A CA 1
ATOM 1342 C C . GLU A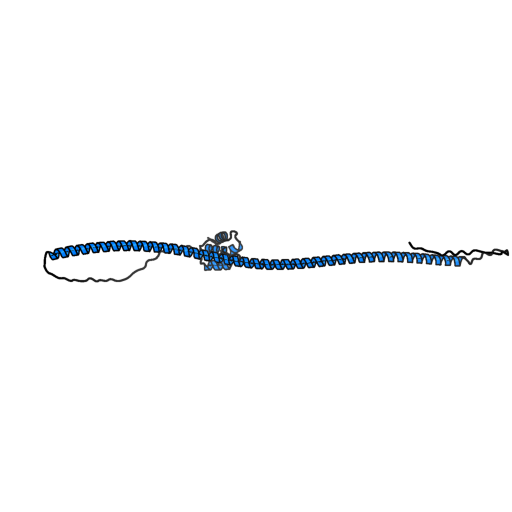 1 184 ? -70.708 4.020 85.902 1.00 38.88 184 GLU A C 1
ATOM 1344 O O . GLU A 1 184 ? -70.101 3.526 86.847 1.00 38.88 184 GLU A O 1
ATOM 1349 N N . ALA A 1 185 ? -70.117 4.794 84.977 1.00 34.28 185 ALA A N 1
ATOM 1350 C CA . ALA A 1 185 ? -69.515 6.114 85.260 1.00 34.28 185 ALA A CA 1
ATOM 1351 C C . ALA A 1 185 ? -68.299 6.454 84.361 1.00 34.28 185 ALA A C 1
ATOM 1353 O O . ALA A 1 185 ? -67.358 5.677 84.217 1.00 34.28 185 ALA A O 1
ATOM 1354 N N . GLU A 1 186 ? -68.356 7.654 83.776 1.00 29.11 186 GLU A N 1
ATOM 1355 C CA . GLU A 1 186 ? -67.256 8.494 83.266 1.00 29.11 186 GLU A CA 1
ATOM 1356 C C . GLU A 1 186 ? -66.427 9.126 84.433 1.00 29.11 186 GLU A C 1
ATOM 1358 O O . GLU A 1 186 ? -66.773 8.895 85.593 1.00 29.11 186 GLU A O 1
ATOM 1363 N N . PRO A 1 187 ? -65.509 10.102 84.211 1.00 65.19 187 PRO A N 1
ATOM 1364 C CA . PRO A 1 187 ? -64.265 10.116 83.409 1.00 65.19 187 PRO A CA 1
ATOM 1365 C C . PRO A 1 187 ? -63.081 10.768 84.199 1.00 65.19 187 PRO A C 1
ATOM 1367 O O . PRO A 1 187 ? -63.303 11.336 85.263 1.00 65.19 187 PRO A O 1
ATOM 1370 N N . ALA A 1 188 ? -61.838 10.783 83.680 1.00 35.28 188 ALA A N 1
ATOM 1371 C CA . ALA A 1 188 ? -60.827 11.847 83.943 1.00 35.28 188 ALA A CA 1
ATOM 1372 C C . ALA A 1 188 ? -59.569 11.651 83.058 1.00 35.28 188 ALA A C 1
ATOM 1374 O O . ALA A 1 188 ? -59.053 10.539 83.017 1.00 35.28 188 ALA A O 1
ATOM 1375 N N . VAL A 1 189 ? -59.177 12.549 82.137 1.00 35.69 189 VAL A N 1
ATOM 1376 C CA . VAL A 1 189 ? -58.397 13.824 82.214 1.00 35.69 189 VAL A CA 1
ATOM 1377 C C . VAL A 1 189 ? -57.012 13.749 82.892 1.00 35.69 189 VAL A C 1
ATOM 1379 O O . VAL A 1 189 ? -56.958 13.415 84.070 1.00 35.69 189 VAL A O 1
ATOM 1382 N N . ALA A 1 190 ? -55.953 14.134 82.147 1.00 35.09 190 ALA A N 1
ATOM 1383 C CA . ALA A 1 190 ? -54.730 14.901 82.529 1.00 35.09 190 ALA A CA 1
ATOM 1384 C C . ALA A 1 190 ? -53.537 14.510 81.610 1.00 35.09 190 ALA A C 1
ATOM 1386 O O . ALA A 1 190 ? -53.194 13.335 81.526 1.00 35.09 190 ALA A O 1
ATOM 1387 N N . GLU A 1 191 ? -53.086 15.391 80.703 1.00 34.00 191 GLU A N 1
ATOM 1388 C CA . GLU A 1 191 ? -51.942 16.341 80.833 1.00 34.00 191 GLU A CA 1
ATOM 1389 C C . GLU A 1 191 ? -50.559 15.650 80.748 1.00 34.00 191 GLU A C 1
ATOM 1391 O O . GLU A 1 191 ? -50.242 14.773 81.539 1.00 34.00 191 GLU A O 1
ATOM 1396 N N . GLU A 1 192 ? -49.788 15.824 79.668 1.00 36.81 192 GLU A N 1
ATOM 1397 C CA . GLU A 1 192 ? -48.923 16.976 79.319 1.00 36.81 192 GLU A CA 1
ATOM 1398 C C . GLU A 1 192 ? -47.514 16.846 79.931 1.00 36.81 192 GLU A C 1
ATOM 1400 O O . GLU A 1 192 ? -47.352 16.884 81.146 1.00 36.81 192 GLU A O 1
ATOM 1405 N N . GLN A 1 193 ? -46.478 16.716 79.084 1.00 37.88 193 GLN A N 1
ATOM 1406 C CA . GLN A 1 193 ? -45.142 17.228 79.408 1.00 37.88 193 GLN A CA 1
ATOM 1407 C C . GLN A 1 193 ? -44.250 17.408 78.172 1.00 37.88 193 GLN A C 1
ATOM 1409 O O . GLN A 1 193 ? -43.977 16.492 77.398 1.00 37.88 193 GLN A O 1
ATOM 1414 N N . GLN A 1 194 ? -43.811 18.654 78.044 1.00 36.75 194 GLN A N 1
ATOM 1415 C CA . GLN A 1 194 ? -42.929 19.271 77.065 1.00 36.75 194 GLN A CA 1
ATOM 1416 C C . GLN A 1 194 ? -41.653 19.697 77.819 1.00 36.75 194 GLN A C 1
ATOM 1418 O O . GLN A 1 194 ? -41.786 20.234 78.916 1.00 36.75 194 GLN A O 1
ATOM 1423 N N . ALA A 1 195 ? -40.457 19.487 77.256 1.00 34.16 195 ALA A N 1
ATOM 1424 C CA . ALA A 1 195 ? -39.208 20.252 77.487 1.00 34.16 195 ALA A CA 1
ATOM 1425 C C . ALA A 1 195 ? -38.076 19.550 76.699 1.00 34.16 195 ALA A C 1
ATOM 1427 O O . ALA A 1 195 ? -37.849 18.363 76.900 1.00 34.16 195 ALA A O 1
ATOM 1428 N N . ASP A 1 196 ? -37.508 20.105 75.626 1.00 31.25 196 ASP A N 1
ATOM 1429 C CA . ASP A 1 196 ? -36.612 21.276 75.509 1.00 31.25 196 ASP A CA 1
ATOM 1430 C C . ASP A 1 196 ? -35.155 20.996 75.943 1.00 31.25 196 ASP A C 1
ATOM 1432 O O . ASP A 1 196 ? -34.923 20.680 77.108 1.00 31.25 196 ASP A O 1
ATOM 1436 N N . ALA A 1 197 ? -34.201 21.111 74.994 1.00 32.28 197 ALA A N 1
ATOM 1437 C CA . ALA A 1 197 ? -32.859 21.709 75.170 1.00 32.28 197 ALA A CA 1
ATOM 1438 C C . ALA A 1 197 ? -31.910 21.562 73.935 1.00 32.28 197 ALA A C 1
ATOM 1440 O O . ALA A 1 197 ? -31.530 20.466 73.530 1.00 32.28 197 ALA A O 1
ATOM 1441 N N . SER A 1 198 ? -31.506 22.726 73.405 1.00 33.62 198 SER A N 1
ATOM 1442 C CA . SER A 1 198 ? -30.327 23.197 72.620 1.00 33.62 198 SER A CA 1
ATOM 1443 C C . SER A 1 198 ? -29.071 22.325 72.298 1.00 33.62 198 SER A C 1
ATOM 1445 O O . SER A 1 198 ? -28.365 21.898 73.201 1.00 33.62 198 SER A O 1
ATOM 1447 N N . VAL A 1 199 ? -28.737 22.155 70.995 1.00 36.75 199 VAL A N 1
ATOM 1448 C CA . VAL A 1 199 ? -27.669 22.776 70.113 1.00 36.75 199 VAL A CA 1
ATOM 1449 C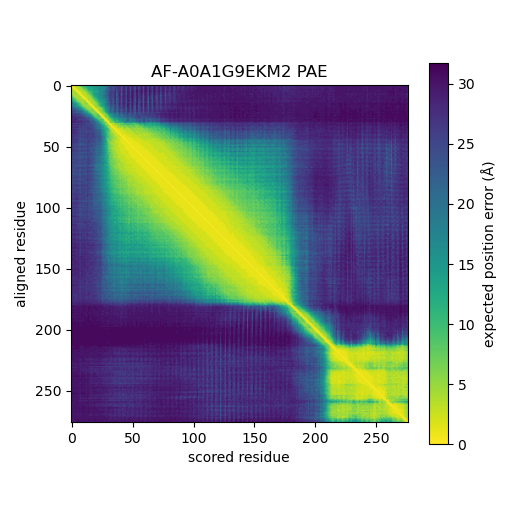 C . VAL A 1 199 ? -26.330 23.318 70.747 1.00 36.75 199 VAL A C 1
ATOM 1451 O O . VAL A 1 199 ? -26.461 23.994 71.764 1.00 36.75 199 VAL A O 1
ATOM 1454 N N . PRO A 1 200 ? -25.108 23.367 70.095 1.00 46.34 200 PRO A N 1
ATOM 1455 C CA . PRO A 1 200 ? -24.203 22.443 69.325 1.00 46.34 200 PRO A CA 1
ATOM 1456 C C . PRO A 1 200 ? -22.681 22.498 69.811 1.00 46.34 200 PRO A C 1
ATOM 1458 O O . PRO A 1 200 ? -22.468 22.792 70.983 1.00 46.34 200 PRO A O 1
ATOM 1461 N N . PRO A 1 201 ? -21.611 22.342 68.964 1.00 58.75 201 PRO A N 1
ATOM 1462 C CA . PRO A 1 201 ? -20.733 21.178 68.683 1.00 58.75 201 PRO A CA 1
ATOM 1463 C C . PRO A 1 201 ? -19.294 21.272 69.310 1.00 58.75 201 PRO A C 1
ATOM 1465 O O . PRO A 1 201 ? -19.050 22.168 70.120 1.00 58.75 201 PRO A O 1
ATOM 1468 N N . PRO A 1 202 ? -18.324 20.380 68.979 1.00 44.03 202 PRO A N 1
ATOM 1469 C CA . PRO A 1 202 ? -17.410 20.654 67.855 1.00 44.03 202 PRO A CA 1
ATOM 1470 C C . PRO A 1 202 ? -16.931 19.417 67.060 1.00 44.03 202 PRO A C 1
ATOM 1472 O O . PRO A 1 202 ? -17.223 18.265 67.367 1.00 44.03 202 PRO A O 1
ATOM 1475 N N . GLU A 1 203 ? -16.221 19.755 65.990 1.00 41.19 203 GLU A N 1
ATOM 1476 C CA . GLU A 1 203 ? -15.522 18.955 64.989 1.00 41.19 203 GLU A CA 1
ATOM 1477 C C . GLU A 1 203 ? -14.501 17.972 65.580 1.00 41.19 203 GLU A C 1
ATOM 1479 O O . GLU A 1 203 ? -13.785 18.326 66.511 1.00 41.19 203 GLU A O 1
ATOM 1484 N N . ASP A 1 204 ? -14.349 16.798 64.954 1.00 32.59 204 ASP A N 1
ATOM 1485 C CA . ASP A 1 204 ? -13.050 16.126 64.888 1.00 32.59 204 ASP A CA 1
ATOM 1486 C C . ASP A 1 204 ? -12.906 15.252 63.626 1.00 32.59 204 ASP A C 1
ATOM 1488 O O . ASP A 1 204 ? -13.515 14.199 63.455 1.00 32.59 204 ASP A O 1
ATOM 1492 N N . THR A 1 205 ? -12.124 15.805 62.698 1.00 35.97 205 THR A N 1
ATOM 1493 C CA . THR A 1 205 ? -10.977 15.167 62.037 1.00 35.97 205 THR A CA 1
ATOM 1494 C C . THR A 1 205 ? -11.148 13.750 61.460 1.00 35.97 205 THR A C 1
ATOM 1496 O O . THR A 1 205 ? -10.805 12.728 62.048 1.00 35.97 205 THR A O 1
ATOM 1499 N N . VAL A 1 206 ? -11.519 13.714 60.174 1.00 35.28 206 VAL A N 1
ATOM 1500 C CA . VAL A 1 206 ? -11.199 12.603 59.266 1.00 35.28 206 VAL A CA 1
ATOM 1501 C C . VAL A 1 206 ? -9.678 12.464 59.182 1.00 35.28 206 VAL A C 1
ATOM 1503 O O . VAL A 1 206 ? -8.981 13.348 58.683 1.00 35.28 206 VAL A O 1
ATOM 1506 N N . THR A 1 207 ? -9.162 11.341 59.671 1.00 33.81 207 THR A N 1
ATOM 1507 C CA . THR A 1 207 ? -7.777 10.915 59.473 1.00 33.81 207 THR A CA 1
ATOM 1508 C C . THR A 1 207 ? -7.613 10.502 58.011 1.00 33.81 207 THR A C 1
ATOM 1510 O O . THR A 1 207 ? -8.017 9.415 57.609 1.00 33.81 207 THR A O 1
ATOM 1513 N N . ALA A 1 208 ? -7.077 11.406 57.192 1.00 35.12 208 ALA A N 1
ATOM 1514 C CA . ALA A 1 208 ? -6.602 11.077 55.858 1.00 35.12 208 ALA A CA 1
ATOM 1515 C C . ALA A 1 208 ? -5.252 10.355 55.973 1.00 35.12 208 ALA A C 1
ATOM 1517 O O . ALA A 1 208 ? -4.300 10.885 56.549 1.00 35.12 208 ALA A O 1
ATOM 1518 N N . ASP A 1 209 ? -5.201 9.147 55.417 1.00 35.34 209 ASP A N 1
ATOM 1519 C CA . ASP A 1 209 ? -3.981 8.416 55.065 1.00 35.34 209 ASP A CA 1
ATOM 1520 C C . ASP A 1 209 ? -2.979 9.341 54.333 1.00 35.34 209 ASP A C 1
ATOM 1522 O O . ASP A 1 209 ? -3.397 10.204 53.549 1.00 35.34 209 ASP A O 1
ATOM 1526 N N . PRO A 1 210 ? -1.657 9.197 54.541 1.00 42.53 210 PRO A N 1
ATOM 1527 C CA . PRO A 1 210 ? -0.672 10.041 53.877 1.00 42.53 210 PRO A CA 1
ATOM 1528 C C . PRO A 1 210 ? -0.713 9.812 52.355 1.00 42.53 210 PRO A C 1
ATOM 1530 O O . PRO A 1 210 ? -0.706 8.662 51.905 1.00 42.53 210 PRO A O 1
ATOM 1533 N N . PRO A 1 211 ? -0.707 10.873 51.525 1.00 44.19 211 PRO A N 1
ATOM 1534 C CA . PRO A 1 211 ? -0.695 10.707 50.084 1.00 44.19 211 PRO A CA 1
ATOM 1535 C C . PRO A 1 211 ? 0.655 10.119 49.674 1.00 44.19 211 PRO A C 1
ATOM 1537 O O . PRO A 1 211 ? 1.698 10.775 49.752 1.00 44.19 211 PRO A O 1
ATOM 1540 N N . GLN A 1 212 ? 0.636 8.873 49.203 1.00 48.62 212 GLN A N 1
ATOM 1541 C CA . GLN A 1 212 ? 1.692 8.385 48.329 1.00 48.62 212 GLN A CA 1
ATOM 1542 C C . GLN A 1 212 ? 1.835 9.395 47.187 1.00 48.62 212 GLN A C 1
ATOM 1544 O O . GLN A 1 212 ? 0.836 9.837 46.622 1.00 48.62 212 GLN A O 1
ATOM 1549 N N . GLN A 1 213 ? 3.070 9.819 46.927 1.00 60.81 213 GLN A N 1
ATOM 1550 C CA . GLN A 1 213 ? 3.438 10.927 46.045 1.00 60.81 213 GLN A CA 1
ATOM 1551 C C . GLN A 1 213 ? 3.025 10.653 44.587 1.00 60.81 213 GLN A C 1
ATOM 1553 O O . GLN A 1 213 ? 3.851 10.323 43.739 1.00 60.81 213 GLN A O 1
ATOM 1558 N N . GLN A 1 214 ? 1.735 10.785 44.282 1.00 68.94 214 GLN A N 1
ATOM 1559 C CA . GLN A 1 214 ? 1.221 10.761 42.920 1.00 68.94 214 GLN A CA 1
ATOM 1560 C C . GLN A 1 214 ? 1.750 11.998 42.202 1.00 68.94 214 GLN A C 1
ATOM 1562 O O . GLN A 1 214 ? 1.598 13.131 42.672 1.00 68.94 214 GLN A O 1
ATOM 1567 N N . ARG A 1 215 ? 2.411 11.791 41.062 1.00 78.25 215 ARG A N 1
ATOM 1568 C CA . ARG A 1 215 ? 2.925 12.913 40.275 1.00 78.25 215 ARG A CA 1
ATOM 1569 C C . ARG A 1 215 ? 1.735 13.647 39.653 1.00 78.25 215 ARG A C 1
ATOM 1571 O O . ARG A 1 215 ? 0.866 12.990 39.074 1.00 78.25 215 ARG A O 1
ATOM 1578 N N . PRO A 1 216 ? 1.688 14.991 39.707 1.00 84.06 216 PRO A N 1
ATOM 1579 C CA . PRO A 1 216 ? 0.600 15.744 39.100 1.00 84.06 216 PRO A CA 1
ATOM 1580 C C . PRO A 1 216 ? 0.488 15.412 37.610 1.00 84.06 216 PRO A C 1
ATOM 1582 O O . PRO A 1 216 ? 1.472 15.512 36.872 1.00 84.06 216 PRO A O 1
ATOM 1585 N N . ALA A 1 217 ? -0.717 15.059 37.156 1.00 84.44 217 ALA A N 1
ATOM 1586 C CA . ALA A 1 217 ? -0.960 14.669 35.765 1.00 84.44 217 ALA A CA 1
ATOM 1587 C C . ALA A 1 217 ? -0.496 15.741 34.760 1.00 84.44 217 ALA A C 1
ATOM 1589 O O . ALA A 1 217 ? 0.041 15.407 33.707 1.00 84.44 217 ALA A O 1
ATOM 1590 N N . ALA A 1 218 ? -0.609 17.022 35.126 1.00 83.75 218 ALA A N 1
ATOM 1591 C CA . ALA A 1 218 ? -0.145 18.143 34.312 1.00 83.75 218 ALA A CA 1
ATOM 1592 C C . ALA A 1 218 ? 1.375 18.118 34.051 1.00 83.75 218 ALA A C 1
ATOM 1594 O O . ALA A 1 218 ? 1.817 18.413 32.940 1.00 83.75 218 ALA A O 1
ATOM 1595 N N . THR A 1 219 ? 2.180 17.727 35.043 1.00 85.62 219 THR A N 1
ATOM 1596 C CA . THR A 1 219 ? 3.642 17.632 34.908 1.00 85.62 219 THR A CA 1
ATOM 1597 C C . THR A 1 219 ? 4.030 16.475 33.990 1.00 85.62 219 THR A C 1
ATOM 1599 O O . THR A 1 219 ? 4.897 16.621 33.128 1.00 85.62 219 THR A O 1
ATOM 1602 N N . VAL A 1 220 ? 3.345 15.335 34.126 1.00 88.38 220 VAL A N 1
ATOM 1603 C CA . VAL A 1 220 ? 3.541 14.163 33.259 1.00 88.38 220 VAL A CA 1
ATOM 1604 C C . VAL A 1 220 ? 3.172 14.492 31.809 1.00 88.38 220 VAL A C 1
ATOM 1606 O O . VAL A 1 220 ? 3.915 14.151 30.888 1.00 88.38 220 VAL A O 1
ATOM 1609 N N . ASP A 1 221 ? 2.076 15.218 31.595 1.00 87.50 221 ASP A N 1
ATOM 1610 C CA . ASP A 1 221 ? 1.629 15.621 30.261 1.00 87.50 221 ASP A CA 1
ATOM 1611 C C . ASP A 1 221 ? 2.596 16.578 29.572 1.00 87.50 221 ASP A C 1
ATOM 1613 O O . ASP A 1 221 ? 2.916 16.391 28.394 1.00 87.50 221 ASP A O 1
ATOM 1617 N N . ALA A 1 222 ? 3.114 17.561 30.311 1.00 86.38 222 ALA A N 1
ATOM 1618 C CA . ALA A 1 222 ? 4.122 18.483 29.805 1.00 86.38 222 ALA A CA 1
ATOM 1619 C C . ALA A 1 222 ? 5.414 17.749 29.399 1.00 86.38 222 ALA A C 1
ATOM 1621 O O . ALA A 1 222 ? 5.965 18.016 28.327 1.00 86.38 222 ALA A O 1
ATOM 1622 N N . ALA A 1 223 ? 5.864 16.781 30.205 1.00 87.00 223 ALA A N 1
ATOM 1623 C CA . ALA A 1 223 ? 7.046 15.977 29.904 1.00 87.00 223 ALA A CA 1
ATOM 1624 C C . ALA A 1 223 ? 6.838 15.086 28.663 1.00 87.00 223 ALA A C 1
ATOM 1626 O O . ALA A 1 223 ? 7.701 15.022 27.786 1.00 87.00 223 ALA A O 1
ATOM 1627 N N . LEU A 1 224 ? 5.668 14.451 28.531 1.00 86.94 224 LEU A N 1
ATOM 1628 C CA . LEU A 1 224 ? 5.333 13.629 27.364 1.00 86.94 224 LEU A CA 1
ATOM 1629 C C . LEU A 1 224 ? 5.165 14.460 26.085 1.00 86.94 224 LEU A C 1
ATOM 1631 O O . LEU A 1 224 ? 5.491 13.976 25.002 1.00 86.94 224 LEU A O 1
ATOM 1635 N N . ALA A 1 225 ? 4.684 15.703 26.177 1.00 86.75 225 ALA A N 1
ATOM 1636 C CA . ALA A 1 225 ? 4.589 16.608 25.031 1.00 86.75 225 ALA A CA 1
ATOM 1637 C C . ALA A 1 225 ? 5.968 16.975 24.449 1.00 86.75 225 ALA A C 1
ATOM 1639 O O . ALA A 1 225 ? 6.096 17.154 23.239 1.00 86.75 225 ALA A O 1
ATOM 1640 N N . ARG A 1 226 ? 7.014 17.019 25.286 1.00 84.31 226 ARG A N 1
ATOM 1641 C CA . ARG A 1 226 ? 8.407 17.272 24.871 1.00 84.31 226 ARG A CA 1
ATOM 1642 C C . ARG A 1 226 ? 9.118 16.041 24.301 1.00 84.31 226 ARG A C 1
ATOM 1644 O O . ARG A 1 226 ? 10.239 16.160 23.813 1.00 84.31 226 ARG A O 1
ATOM 1651 N N . ALA A 1 227 ? 8.471 14.875 24.312 1.00 82.12 227 ALA A N 1
ATOM 1652 C CA . ALA A 1 227 ? 9.000 13.623 23.778 1.00 82.12 227 ALA A CA 1
ATOM 1653 C C . ALA A 1 227 ? 8.146 13.095 22.602 1.00 82.12 227 ALA A C 1
ATOM 1655 O O . ALA A 1 227 ? 7.581 12.002 22.689 1.00 82.12 227 ALA A O 1
ATOM 1656 N N . PRO A 1 228 ? 8.063 13.823 21.467 1.00 79.31 228 PRO A N 1
ATOM 1657 C CA . PRO A 1 228 ? 7.224 13.434 20.327 1.00 79.31 228 PRO A CA 1
ATOM 1658 C C . PRO A 1 228 ? 7.647 12.102 19.688 1.00 79.31 228 PRO A C 1
ATOM 1660 O O . PRO A 1 228 ? 6.831 11.430 19.063 1.00 79.31 228 PRO A O 1
ATOM 1663 N N . ALA A 1 229 ? 8.897 11.674 19.899 1.00 80.62 229 ALA A N 1
ATOM 1664 C CA . ALA A 1 229 ? 9.412 10.384 19.441 1.00 80.62 229 ALA A CA 1
ATOM 1665 C C . ALA A 1 229 ? 8.700 9.166 20.066 1.00 80.62 229 ALA A C 1
ATOM 1667 O O . ALA A 1 229 ? 8.873 8.054 19.578 1.00 80.62 229 ALA A O 1
ATOM 1668 N N . LEU A 1 230 ? 7.913 9.359 21.132 1.00 76.25 230 LEU A N 1
ATOM 1669 C CA . LEU A 1 230 ? 7.090 8.311 21.746 1.00 76.25 230 LEU A CA 1
ATOM 1670 C C . LEU A 1 230 ? 5.746 8.102 21.019 1.00 76.25 230 LEU A C 1
ATOM 1672 O O . LEU A 1 230 ? 4.985 7.212 21.379 1.00 76.25 230 LEU A O 1
ATOM 1676 N N . GLY A 1 231 ? 5.435 8.901 19.993 1.00 82.25 231 GLY A N 1
ATOM 1677 C CA . GLY A 1 231 ? 4.177 8.800 19.252 1.00 82.25 231 GLY A CA 1
ATOM 1678 C C . GLY A 1 231 ? 2.951 9.206 20.079 1.00 82.25 231 GLY A C 1
ATOM 1679 O O . GLY A 1 231 ? 3.052 9.899 21.093 1.00 82.25 231 GLY A O 1
ATOM 1680 N N . SER A 1 232 ? 1.763 8.814 19.624 1.00 81.19 232 SER A N 1
ATOM 1681 C CA . SER A 1 232 ? 0.468 9.081 20.280 1.00 81.19 232 SER A CA 1
ATOM 1682 C C . SER A 1 232 ? -0.372 7.812 20.470 1.00 81.19 232 SER A C 1
ATOM 1684 O O . SER A 1 232 ? -1.584 7.895 20.637 1.00 81.19 232 SER A O 1
ATOM 1686 N N . GLY A 1 233 ? 0.266 6.640 20.403 1.00 85.50 233 GLY A N 1
ATOM 1687 C CA . GLY A 1 233 ? -0.396 5.340 20.491 1.00 85.50 233 GLY A CA 1
ATOM 1688 C C . GLY A 1 233 ? -0.782 4.922 21.919 1.00 85.50 233 GLY A C 1
ATOM 1689 O O . GLY A 1 233 ? -0.449 5.618 22.885 1.00 85.50 233 GLY A O 1
ATOM 1690 N N . PRO A 1 234 ? -1.440 3.757 22.073 1.00 84.25 234 PRO A N 1
ATOM 1691 C CA . PRO A 1 234 ? -1.884 3.230 23.370 1.00 84.25 234 PRO A CA 1
ATOM 1692 C C . PRO A 1 234 ? -0.738 3.066 24.382 1.00 84.25 234 PRO A C 1
ATOM 1694 O O . PRO A 1 234 ? -0.927 3.284 25.576 1.00 84.25 234 PRO A O 1
ATOM 1697 N N . GLN A 1 235 ? 0.484 2.814 23.910 1.00 88.12 235 GLN A N 1
ATOM 1698 C CA . GLN A 1 235 ? 1.685 2.718 24.743 1.00 88.12 235 GLN A CA 1
ATOM 1699 C C . GLN A 1 235 ? 2.012 4.041 25.458 1.00 88.12 235 GLN A C 1
ATOM 1701 O O . GLN A 1 235 ? 2.564 4.051 26.557 1.00 88.12 235 GLN A O 1
ATOM 1706 N N . ARG A 1 236 ? 1.664 5.195 24.870 1.00 88.00 236 ARG A N 1
ATOM 1707 C CA . ARG A 1 236 ? 1.860 6.506 25.511 1.00 88.00 236 ARG A CA 1
ATOM 1708 C C . ARG A 1 236 ? 0.825 6.757 26.604 1.00 88.00 236 ARG A C 1
ATOM 1710 O O . ARG A 1 236 ? 1.167 7.376 27.610 1.00 88.00 236 ARG A O 1
ATOM 1717 N N . ALA A 1 237 ? -0.404 6.275 26.426 1.00 87.06 237 ALA A N 1
ATOM 1718 C CA . ALA A 1 237 ? -1.432 6.334 27.462 1.00 87.06 237 ALA A CA 1
ATOM 1719 C C . ALA A 1 237 ? -1.060 5.443 28.660 1.00 87.06 237 ALA A C 1
ATOM 1721 O O . ALA A 1 237 ? -1.166 5.884 29.804 1.00 87.06 237 ALA A O 1
ATOM 1722 N N . GLU A 1 238 ? -0.527 4.246 28.397 1.00 89.50 238 GLU A N 1
ATOM 1723 C CA . GLU A 1 238 ? -0.022 3.347 29.440 1.00 89.50 238 GLU A CA 1
ATOM 1724 C C . GLU A 1 238 ? 1.168 3.964 30.197 1.00 89.50 238 GLU A C 1
ATOM 1726 O O . GLU A 1 238 ? 1.172 4.016 31.428 1.00 89.50 238 GLU A O 1
ATOM 1731 N N . LEU A 1 239 ? 2.145 4.524 29.474 1.00 89.62 239 LEU A N 1
ATOM 1732 C CA . LEU A 1 239 ? 3.274 5.242 30.071 1.00 89.62 239 LEU A CA 1
ATOM 1733 C C . LEU A 1 239 ? 2.809 6.415 30.950 1.00 89.62 239 LEU A C 1
ATOM 1735 O O . LEU A 1 239 ? 3.336 6.616 32.043 1.00 89.62 239 LEU A O 1
ATOM 1739 N N . ARG A 1 240 ? 1.811 7.182 30.495 1.00 92.00 240 ARG A N 1
ATOM 1740 C CA . ARG A 1 240 ? 1.223 8.289 31.260 1.00 92.00 240 ARG A CA 1
ATOM 1741 C C . ARG A 1 240 ? 0.620 7.801 32.576 1.00 92.00 240 ARG A C 1
ATOM 1743 O O . ARG A 1 240 ? 0.900 8.398 33.611 1.00 92.00 240 ARG A O 1
ATOM 1750 N N . GLN A 1 241 ? -0.181 6.736 32.551 1.00 89.81 241 GLN A N 1
ATOM 1751 C CA . GLN A 1 241 ? -0.799 6.186 33.764 1.00 89.81 241 GLN A CA 1
ATOM 1752 C C . GLN A 1 241 ? 0.248 5.710 34.770 1.00 89.81 241 GLN A C 1
ATOM 1754 O O . GLN A 1 241 ? 0.171 6.072 35.941 1.00 89.81 241 GLN A O 1
ATOM 1759 N N . ARG A 1 242 ? 1.265 4.980 34.305 1.00 89.56 242 ARG A N 1
ATOM 1760 C CA . ARG A 1 242 ? 2.377 4.500 35.136 1.00 89.56 242 ARG A CA 1
ATOM 1761 C C . ARG A 1 242 ? 3.138 5.644 35.813 1.00 89.56 242 ARG A C 1
ATOM 1763 O O . ARG A 1 242 ? 3.396 5.599 37.012 1.00 89.56 242 ARG A O 1
ATOM 1770 N N . LEU A 1 243 ? 3.427 6.716 35.074 1.00 89.50 243 LEU A N 1
ATOM 1771 C CA . LEU A 1 243 ? 4.103 7.902 35.614 1.00 89.50 243 LEU A CA 1
ATOM 1772 C C . LEU A 1 243 ? 3.244 8.677 36.626 1.00 89.50 243 LEU A C 1
ATOM 1774 O O . LEU A 1 243 ? 3.780 9.181 37.613 1.00 89.50 243 LEU A O 1
ATOM 1778 N N . ILE A 1 244 ? 1.927 8.766 36.408 1.00 89.19 244 ILE A N 1
ATOM 1779 C CA . ILE A 1 244 ? 0.982 9.371 37.366 1.00 89.19 244 ILE A CA 1
ATOM 1780 C C . ILE A 1 244 ? 0.908 8.531 38.647 1.00 89.19 244 ILE A C 1
ATOM 1782 O O . ILE A 1 244 ? 0.931 9.087 39.745 1.00 89.19 244 ILE A O 1
ATOM 1786 N N . ALA A 1 245 ? 0.911 7.203 38.505 1.00 86.25 245 ALA A N 1
ATOM 1787 C CA . ALA A 1 245 ? 0.975 6.250 39.611 1.00 86.25 245 ALA A CA 1
ATOM 1788 C C . ALA A 1 245 ? 2.315 6.280 40.374 1.00 86.25 245 ALA A C 1
ATOM 1790 O O . ALA A 1 245 ? 2.453 5.615 41.396 1.00 86.25 245 ALA A O 1
ATOM 1791 N N . GLY A 1 246 ? 3.291 7.066 39.906 1.00 85.38 246 GLY A N 1
ATOM 1792 C CA . GLY A 1 246 ? 4.567 7.276 40.581 1.00 85.38 246 GLY A CA 1
ATOM 1793 C C . GLY A 1 246 ? 5.683 6.324 40.151 1.00 85.38 246 GLY A C 1
ATOM 1794 O O . GLY A 1 246 ? 6.784 6.451 40.685 1.00 85.38 246 GLY A O 1
ATOM 1795 N N . GLU A 1 247 ? 5.456 5.433 39.172 1.00 86.81 247 GLU A N 1
ATOM 1796 C CA . GLU A 1 247 ? 6.505 4.540 38.660 1.00 86.81 247 GLU A CA 1
ATOM 1797 C C . GLU A 1 247 ? 7.705 5.325 38.124 1.00 86.81 247 GLU A C 1
ATOM 1799 O O . GLU A 1 247 ? 7.609 6.446 37.605 1.00 86.81 247 GLU A O 1
ATOM 1804 N N . CYS A 1 248 ? 8.869 4.689 38.211 1.00 88.44 248 CYS A N 1
ATOM 1805 C CA . CYS A 1 248 ? 10.097 5.275 37.724 1.00 88.44 248 CYS A CA 1
ATOM 1806 C C . CYS A 1 248 ? 10.101 5.417 36.204 1.00 88.44 248 CYS A C 1
ATOM 1808 O O . CYS A 1 248 ? 9.792 4.449 35.512 1.00 88.44 248 CYS A O 1
ATOM 1810 N N . PRO A 1 249 ? 10.537 6.566 35.642 1.00 87.00 249 PRO A N 1
ATOM 1811 C CA . PRO A 1 249 ? 10.497 6.784 34.197 1.00 87.00 249 PRO A CA 1
ATOM 1812 C C . PRO A 1 249 ? 11.201 5.701 33.373 1.00 87.00 249 PRO A C 1
ATOM 1814 O O . PRO A 1 249 ? 10.752 5.368 32.280 1.00 87.00 249 PRO A O 1
ATOM 1817 N N . ALA A 1 250 ? 12.283 5.118 33.900 1.00 84.56 250 ALA A N 1
ATOM 1818 C CA . ALA A 1 250 ? 13.002 4.025 33.250 1.00 84.56 250 ALA A CA 1
ATOM 1819 C C . ALA A 1 250 ? 12.204 2.711 33.210 1.00 84.56 250 ALA A C 1
ATOM 1821 O O . ALA A 1 250 ? 12.251 1.997 32.207 1.00 84.56 250 ALA A O 1
ATOM 1822 N N . GLU A 1 251 ? 11.480 2.400 34.285 1.00 84.69 251 GLU A N 1
ATOM 1823 C CA . GLU A 1 251 ? 10.661 1.191 34.411 1.00 84.69 251 GLU A CA 1
ATOM 1824 C C . GLU A 1 251 ? 9.354 1.342 33.641 1.00 84.69 251 GLU A C 1
ATOM 1826 O O . GLU A 1 251 ? 9.017 0.470 32.843 1.00 84.69 251 GLU A O 1
ATOM 1831 N N . ALA A 1 252 ? 8.702 2.499 33.765 1.00 87.69 252 ALA A N 1
ATOM 1832 C CA . ALA A 1 252 ? 7.486 2.826 33.038 1.00 87.69 252 ALA A CA 1
ATOM 1833 C C . ALA A 1 252 ? 7.708 2.790 31.512 1.00 87.69 252 ALA A C 1
ATOM 1835 O O . ALA A 1 252 ? 6.900 2.223 30.775 1.00 87.69 252 ALA A O 1
ATOM 1836 N N . LEU A 1 253 ? 8.840 3.319 31.016 1.00 87.38 253 LEU A N 1
ATOM 1837 C CA . LEU A 1 253 ? 9.214 3.222 29.597 1.00 87.38 253 LEU A CA 1
ATOM 1838 C C . LEU A 1 253 ? 9.473 1.781 29.152 1.00 87.38 253 LEU A C 1
ATOM 1840 O O . LEU A 1 253 ? 9.080 1.402 28.049 1.00 87.38 253 LEU A O 1
ATOM 1844 N N . ARG A 1 254 ? 10.153 0.984 29.985 1.00 85.19 254 ARG A N 1
ATOM 1845 C CA . ARG A 1 254 ? 10.433 -0.422 29.674 1.00 85.19 254 ARG A CA 1
ATOM 1846 C C . ARG A 1 254 ? 9.143 -1.240 29.626 1.00 85.19 254 ARG A C 1
ATOM 1848 O O . ARG A 1 254 ? 9.005 -2.056 28.722 1.00 85.19 254 ARG A O 1
ATOM 1855 N N . GLY A 1 255 ? 8.213 -0.991 30.547 1.00 83.19 255 GLY A N 1
ATOM 1856 C CA . GLY A 1 255 ? 6.903 -1.639 30.583 1.00 83.19 255 GLY A CA 1
ATOM 1857 C C . GLY A 1 255 ? 6.061 -1.332 29.346 1.00 83.19 255 GLY A C 1
ATOM 1858 O O . GLY A 1 255 ? 5.517 -2.251 28.747 1.00 83.19 255 GLY A O 1
ATOM 1859 N N . ALA A 1 256 ? 6.024 -0.068 28.915 1.00 84.31 256 ALA A N 1
ATOM 1860 C CA . ALA A 1 256 ? 5.174 0.356 27.801 1.00 84.31 256 ALA A CA 1
ATOM 1861 C C . ALA A 1 256 ? 5.769 0.107 26.395 1.00 84.31 256 ALA A C 1
ATOM 1863 O O . ALA A 1 256 ? 5.018 -0.096 25.444 1.00 84.31 256 ALA A O 1
ATOM 1864 N N . TYR A 1 257 ? 7.100 0.140 26.225 1.00 82.44 257 TYR A N 1
ATOM 1865 C CA . TYR A 1 257 ? 7.745 0.091 24.895 1.00 82.44 257 TYR A CA 1
ATOM 1866 C C . TYR A 1 257 ? 8.770 -1.040 24.712 1.00 82.44 257 TYR A C 1
ATOM 1868 O O . TYR A 1 257 ? 9.271 -1.235 23.603 1.00 82.44 257 TYR A O 1
ATOM 1876 N N . GLY A 1 258 ? 9.108 -1.796 25.762 1.00 79.06 258 GLY A N 1
ATOM 1877 C CA . GLY A 1 258 ? 10.067 -2.907 25.717 1.00 79.06 258 GLY A CA 1
ATOM 1878 C C . GLY A 1 258 ? 11.530 -2.469 25.551 1.00 79.06 258 GLY A C 1
ATOM 1879 O O . GLY A 1 258 ? 12.349 -2.687 26.446 1.00 79.06 258 GLY A O 1
ATOM 1880 N N . GLN A 1 259 ? 11.882 -1.833 24.427 1.00 74.12 259 GLN A N 1
ATOM 1881 C CA . GLN A 1 259 ? 13.219 -1.282 24.174 1.00 74.12 259 GLN A CA 1
ATOM 1882 C C . GLN A 1 259 ? 13.290 0.211 24.520 1.00 74.12 259 GLN A C 1
ATOM 1884 O O . GLN A 1 259 ? 12.502 1.030 24.054 1.00 74.12 259 GLN A O 1
ATOM 1889 N N . ILE A 1 260 ? 14.282 0.581 25.334 1.00 73.88 260 ILE A N 1
ATOM 1890 C CA . ILE A 1 260 ? 14.442 1.951 25.830 1.00 73.88 260 ILE A CA 1
ATOM 1891 C C . ILE A 1 260 ? 15.183 2.796 24.791 1.00 73.88 260 ILE A C 1
ATOM 1893 O O . ILE A 1 260 ? 16.395 2.657 24.606 1.00 73.88 260 ILE A O 1
ATOM 1897 N N . ASN A 1 261 ? 14.485 3.752 24.177 1.00 74.31 261 ASN A N 1
ATOM 1898 C CA . ASN A 1 261 ? 15.152 4.826 23.450 1.00 74.31 261 ASN A CA 1
ATOM 1899 C C . ASN A 1 261 ? 15.875 5.743 24.455 1.00 74.31 261 ASN A C 1
ATOM 1901 O O . ASN A 1 261 ? 15.246 6.462 25.236 1.00 74.31 261 ASN A O 1
ATOM 1905 N N . ARG A 1 262 ? 17.217 5.722 24.441 1.00 77.56 262 ARG A N 1
ATOM 1906 C CA . ARG A 1 262 ? 18.064 6.506 25.361 1.00 77.56 262 ARG A CA 1
ATOM 1907 C C . ARG A 1 262 ? 17.787 8.013 25.321 1.00 77.56 262 ARG A C 1
ATOM 1909 O O . ARG A 1 262 ? 18.009 8.672 26.333 1.00 77.56 262 ARG A O 1
ATOM 1916 N N . GLN A 1 263 ? 17.321 8.558 24.197 1.00 81.56 263 GLN A N 1
ATOM 1917 C CA . GLN A 1 263 ? 16.989 9.983 24.090 1.00 81.56 263 GLN A CA 1
ATOM 1918 C C . GLN A 1 263 ? 15.701 10.306 24.853 1.00 81.56 263 GLN A C 1
ATOM 1920 O O . GLN A 1 263 ? 15.692 11.216 25.679 1.00 81.56 263 GLN A O 1
ATOM 1925 N N . SER A 1 264 ? 14.651 9.502 24.669 1.00 78.56 264 SER A N 1
ATOM 1926 C CA . SER A 1 264 ? 13.379 9.667 25.385 1.00 78.56 264 SER A CA 1
ATOM 1927 C C . SER A 1 264 ? 13.547 9.509 26.898 1.00 78.56 264 SER A C 1
ATOM 1929 O O . SER A 1 264 ? 12.967 10.270 27.668 1.00 78.56 264 SER A O 1
ATOM 1931 N N . LEU A 1 265 ? 14.402 8.573 27.326 1.00 80.69 265 LEU A N 1
ATOM 1932 C CA . LEU A 1 265 ? 14.746 8.388 28.737 1.00 80.69 265 LEU A CA 1
ATOM 1933 C C . LEU A 1 265 ? 15.388 9.646 29.342 1.00 80.69 265 LEU A C 1
ATOM 1935 O O . LEU A 1 265 ? 15.025 10.046 30.442 1.00 80.69 265 LEU A O 1
ATOM 1939 N N . ARG A 1 266 ? 16.331 10.285 28.636 1.00 82.88 266 ARG A N 1
ATOM 1940 C CA . ARG A 1 266 ? 17.025 11.482 29.139 1.00 82.88 266 ARG A CA 1
ATOM 1941 C C . ARG A 1 266 ? 16.084 12.667 29.316 1.00 82.88 266 ARG A C 1
ATOM 1943 O O . ARG A 1 266 ? 16.179 13.349 30.328 1.00 82.88 266 ARG A O 1
ATOM 1950 N N . VAL A 1 267 ? 15.174 12.880 28.366 1.00 82.44 267 VAL A N 1
ATOM 1951 C CA . VAL A 1 267 ? 14.169 13.952 28.447 1.00 82.44 267 VAL A CA 1
ATOM 1952 C C . VAL A 1 267 ? 13.229 13.717 29.631 1.00 82.44 267 VAL A C 1
ATOM 1954 O O . VAL A 1 267 ? 13.004 14.624 30.425 1.00 82.44 267 VAL A O 1
ATOM 1957 N N . LEU A 1 268 ? 12.741 12.486 29.805 1.00 79.38 268 LEU A N 1
ATOM 1958 C CA . LEU A 1 268 ? 11.823 12.155 30.896 1.00 79.38 268 LEU A CA 1
ATOM 1959 C C . LEU A 1 268 ? 12.488 12.229 32.276 1.00 79.38 268 LEU A C 1
ATOM 1961 O O . LEU A 1 268 ? 11.877 12.737 33.208 1.00 79.38 268 LEU A O 1
ATOM 1965 N N . VAL A 1 269 ? 13.738 11.782 32.414 1.00 81.94 269 VAL A N 1
ATOM 1966 C CA . VAL A 1 269 ? 14.486 11.874 33.683 1.00 81.94 269 VAL A CA 1
ATOM 1967 C C . VAL A 1 269 ? 14.867 13.320 34.019 1.00 81.94 269 VAL A C 1
ATOM 1969 O O . VAL A 1 269 ? 14.897 13.676 35.194 1.00 81.94 269 VAL A O 1
ATOM 1972 N N . ALA A 1 270 ? 15.125 14.169 33.020 1.00 81.81 270 ALA A N 1
ATOM 1973 C CA . ALA A 1 270 ? 15.417 15.585 33.245 1.00 81.81 270 ALA A CA 1
ATOM 1974 C C . ALA A 1 270 ? 14.197 16.368 33.764 1.00 81.81 270 ALA A C 1
ATOM 1976 O O . ALA A 1 270 ? 14.351 17.227 34.625 1.00 81.81 270 ALA A O 1
ATOM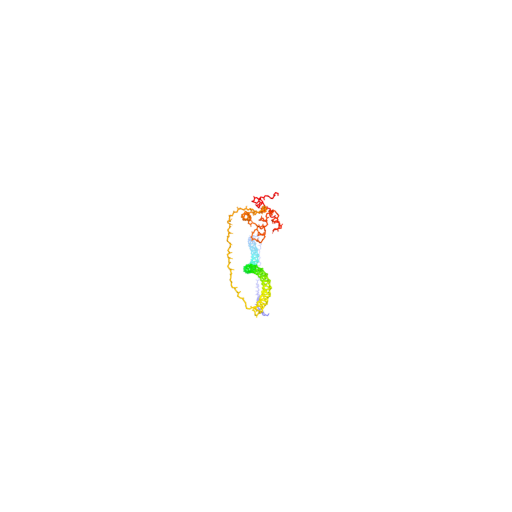 1977 N N . GLU A 1 271 ? 12.998 16.063 33.263 1.00 80.31 271 GLU A N 1
ATOM 1978 C CA . GLU A 1 271 ? 11.761 16.781 33.617 1.00 80.31 271 GLU A CA 1
ATOM 1979 C C . GLU A 1 271 ? 11.069 16.206 34.858 1.00 80.31 271 GLU A C 1
ATOM 1981 O O . GLU A 1 271 ? 10.516 16.942 35.670 1.00 80.31 271 GLU A O 1
ATOM 1986 N N . LEU A 1 272 ? 11.084 14.881 35.011 1.00 81.44 272 LEU A N 1
ATOM 1987 C CA . LEU A 1 272 ? 10.376 14.191 36.091 1.00 81.44 272 LEU A CA 1
ATOM 1988 C C . LEU A 1 272 ? 11.300 13.844 37.268 1.00 81.44 272 LEU A C 1
ATOM 1990 O O . LEU A 1 272 ? 10.825 13.350 38.288 1.00 81.44 272 LEU A O 1
ATOM 1994 N N . GLY A 1 273 ? 12.600 14.113 37.148 1.00 77.38 273 GLY A N 1
ATOM 1995 C CA . GLY A 1 273 ? 13.609 13.764 38.141 1.00 77.38 273 GLY A CA 1
ATOM 1996 C C . GLY A 1 273 ? 14.018 12.290 38.088 1.00 77.38 273 GLY A C 1
ATOM 1997 O O . GLY A 1 273 ? 13.283 11.416 37.615 1.00 77.38 273 GLY A O 1
ATOM 1998 N N . ALA A 1 274 ? 15.225 12.009 38.584 1.00 69.00 274 ALA A N 1
ATOM 1999 C CA . ALA A 1 274 ? 15.657 10.642 38.843 1.00 69.00 274 ALA A CA 1
ATOM 2000 C C . ALA A 1 274 ? 14.824 10.052 39.988 1.00 69.00 274 ALA A C 1
ATOM 2002 O O . ALA A 1 274 ? 14.493 10.749 40.945 1.00 69.00 274 ALA A O 1
ATOM 2003 N N . CYS A 1 275 ? 14.500 8.766 39.891 1.00 74.81 275 CYS A N 1
ATOM 2004 C CA . CYS A 1 275 ? 14.047 8.039 41.067 1.00 74.81 275 CYS A CA 1
ATOM 2005 C C . CYS A 1 275 ? 15.206 7.892 42.046 1.00 74.81 275 CYS A C 1
ATOM 2007 O O . CYS A 1 275 ? 16.289 7.474 41.629 1.00 74.81 275 CYS A O 1
ATOM 2009 N N . GLY A 1 276 ? 14.969 8.287 43.296 1.00 51.47 276 GLY A N 1
ATOM 2010 C CA . GLY A 1 276 ? 15.862 8.038 44.426 1.00 51.47 276 GLY A CA 1
ATOM 2011 C C . GLY A 1 276 ? 15.620 6.668 45.032 1.00 51.47 276 GLY A C 1
ATOM 2012 O O . GLY A 1 276 ? 14.461 6.204 44.957 1.00 51.47 276 GLY A O 1
#

Radius of gyration: 68.93 Å; Cα contacts (8 Å, |Δi|>4): 66; chains: 1; bounding box: 151×44×199 Å

Sequence (276 aa):
MAAAALGQGGGASTDLPAGGQATAAQVTEPDRGLDVAAAETQTAESDMRARLAELRDQAAEAEARLTDLRQQSAELERQVSGLTAQRDAAREEIAALEARRTEAEAALAQAQQREAELRQGLENATTRQTAAEAAALDAERRQAEAEQGFAEAQELRAIAEAALAETTAEVERATAARTVSPQEAEPAVAEEQQADASVPPPEDTVTADPPQQQRPAATVDAALARAPALGSGPQRAELRQRLIAGECPAEALRGAYGQINRQSLRVLVAELGACG

Organism: NCBI:txid525640

Foldseek 3Di:
DDDDDDDDDDDDDDDDDDDDDDDDDDDDDDVVVVVVVVVVVVVVVVVVVVVVVVVVVVVVVVVVVVVVVVVVVVVVVVVVVVVVVVVVVVVVVVVVVVVVVVVVVVVVVVVVVVVVVVVVVVVVVVVVVVVVVVVVVVVVVVVVVVVVVVVVVVVVVVVVVVVVVVVVVVVVVVVVVCVVDDDDDDDDDDDDDDDDDDDYDDDDDDDDDDDPDQDPLVLLVVLVVVCCVVPDDPLSVQLSVCVRVPHFNVVSCCVSPVDDDPVSSVSNCVSSPGDD

Solvent-accessible surface area (backbone atoms only — not comparable to full-atom values): 16776 Å² total; per-residue (Å²): 137,84,87,80,90,84,90,88,85,86,86,80,88,82,86,84,85,89,86,82,89,87,84,80,93,76,93,74,90,74,60,68,64,58,54,49,53,50,50,51,52,53,49,52,49,52,51,51,52,50,53,53,49,51,54,49,53,52,50,53,49,50,51,50,53,53,52,51,51,52,52,52,50,56,49,50,52,52,50,53,51,51,52,50,52,52,52,52,53,51,52,53,51,49,53,52,50,51,50,52,48,53,53,50,52,52,52,48,53,52,49,54,51,53,52,52,53,50,51,54,48,50,53,52,50,50,55,50,49,55,52,51,53,52,52,49,54,53,50,53,49,53,49,52,53,49,52,49,54,51,52,52,52,52,51,52,46,52,54,51,53,49,52,51,54,49,54,50,52,48,50,52,52,52,50,55,56,47,76,75,50,94,76,88,82,87,87,85,93,83,85,89,90,86,84,91,86,85,89,87,91,85,88,82,81,84,84,74,76,80,78,73,76,56,42,60,62,68,60,54,49,56,46,52,66,76,37,65,90,64,62,86,49,73,46,44,56,50,30,49,52,34,42,32,71,47,46,46,67,72,56,27,43,33,73,44,59,66,66,76,56,69,66,60,51,51,56,41,34,69,70,71,45,75,80,129